Protein AF-V4JPU2-F1 (afdb_monomer_lite)

Structure (mmCIF, N/CA/C/O backbone):
data_AF-V4JPU2-F1
#
_entry.id   AF-V4JPU2-F1
#
loop_
_atom_site.group_PDB
_atom_site.id
_atom_site.type_symbol
_atom_site.label_atom_id
_atom_site.label_alt_id
_atom_site.label_comp_id
_atom_site.label_asym_id
_atom_site.label_entity_id
_atom_site.label_seq_id
_atom_site.pdbx_PDB_ins_code
_atom_site.Cartn_x
_atom_site.Cartn_y
_atom_site.Cartn_z
_atom_site.occupancy
_atom_site.B_iso_or_equiv
_atom_site.auth_seq_id
_atom_site.auth_comp_id
_atom_site.auth_asym_id
_atom_site.auth_atom_id
_atom_site.pdbx_PDB_model_num
ATOM 1 N N . MET A 1 1 ? -11.546 8.897 0.309 1.00 66.25 1 MET A N 1
ATOM 2 C CA . MET A 1 1 ? -10.456 8.509 1.228 1.00 66.25 1 MET A CA 1
ATOM 3 C C . MET A 1 1 ? -9.938 7.161 0.769 1.00 66.25 1 MET A C 1
ATOM 5 O O . MET A 1 1 ? -10.743 6.365 0.297 1.00 66.25 1 MET A O 1
ATOM 9 N N . THR A 1 2 ? -8.631 6.935 0.831 1.00 75.56 2 THR A N 1
ATOM 10 C CA . THR A 1 2 ? -8.004 5.659 0.467 1.00 75.56 2 THR A CA 1
ATOM 11 C C . THR A 1 2 ? -7.623 4.903 1.731 1.00 75.56 2 THR A C 1
ATOM 13 O O . THR A 1 2 ? -7.208 5.514 2.717 1.00 75.56 2 THR A O 1
ATOM 16 N N . LEU A 1 3 ? -7.810 3.587 1.692 1.00 84.00 3 LEU A N 1
ATOM 17 C CA . LEU A 1 3 ? -7.314 2.663 2.698 1.00 84.00 3 LEU A CA 1
ATOM 18 C C . LEU A 1 3 ? -6.247 1.795 2.039 1.00 84.00 3 LEU A C 1
ATOM 20 O O . LEU A 1 3 ? -6.533 1.088 1.075 1.00 84.00 3 LEU A O 1
ATOM 24 N N . GLU A 1 4 ? -5.034 1.860 2.561 1.00 85.81 4 GLU A N 1
ATOM 25 C CA . GLU A 1 4 ? -3.896 1.069 2.111 1.00 85.81 4 GLU A CA 1
ATOM 26 C C . GLU A 1 4 ? -3.628 -0.036 3.131 1.00 85.81 4 GLU A C 1
ATOM 28 O O . GLU A 1 4 ? -3.651 0.201 4.339 1.00 85.81 4 GLU A O 1
ATOM 33 N N . LEU A 1 5 ? -3.385 -1.250 2.644 1.00 84.19 5 LEU A N 1
ATOM 34 C CA . LEU A 1 5 ? -3.150 -2.435 3.463 1.00 84.19 5 LEU A CA 1
ATOM 35 C C . LEU A 1 5 ? -1.848 -3.091 3.008 1.00 84.19 5 LEU A C 1
ATOM 37 O O . LEU A 1 5 ? -1.639 -3.281 1.810 1.00 84.19 5 LEU A O 1
ATOM 41 N N . GLN A 1 6 ? -0.986 -3.425 3.960 1.00 82.62 6 GLN A N 1
ATOM 42 C CA . GLN A 1 6 ? 0.269 -4.152 3.750 1.00 82.62 6 GLN A CA 1
ATOM 43 C C . GLN A 1 6 ? 0.276 -5.386 4.661 1.00 82.62 6 GLN A C 1
ATOM 45 O O . GLN A 1 6 ? -0.776 -5.747 5.161 1.00 82.62 6 GLN A O 1
ATOM 50 N N . CYS A 1 7 ? 1.402 -6.078 4.857 1.00 77.50 7 CYS A N 1
ATOM 51 C CA . CYS A 1 7 ? 1.415 -7.311 5.659 1.00 77.50 7 CYS A CA 1
ATOM 52 C C . CYS A 1 7 ? 1.417 -7.100 7.175 1.00 77.50 7 CYS A C 1
ATOM 54 O O . CYS A 1 7 ? 1.018 -8.001 7.902 1.00 77.50 7 CYS A O 1
ATOM 56 N N . ASP A 1 8 ? 1.850 -5.935 7.648 1.00 77.31 8 ASP A N 1
ATOM 57 C CA . ASP A 1 8 ? 2.006 -5.616 9.072 1.00 77.31 8 ASP A CA 1
ATOM 58 C C . ASP A 1 8 ? 1.295 -4.314 9.477 1.00 77.31 8 ASP A C 1
ATOM 60 O O . ASP A 1 8 ? 1.305 -3.918 10.645 1.00 77.31 8 ASP A O 1
ATOM 64 N N . ARG A 1 9 ? 0.700 -3.610 8.508 1.00 82.94 9 ARG A N 1
ATOM 65 C CA . ARG A 1 9 ? 0.203 -2.253 8.713 1.00 82.94 9 ARG A CA 1
ATOM 66 C C . ARG A 1 9 ? -0.917 -1.869 7.773 1.00 82.94 9 ARG A C 1
ATOM 68 O O . ARG A 1 9 ? -1.032 -2.359 6.650 1.00 82.94 9 ARG A O 1
ATOM 75 N N . MET A 1 10 ? -1.694 -0.895 8.215 1.00 90.69 10 MET A N 1
ATOM 76 C CA . MET A 1 10 ? -2.666 -0.198 7.385 1.00 90.69 10 MET A CA 1
ATOM 77 C C . MET A 1 10 ? -2.422 1.3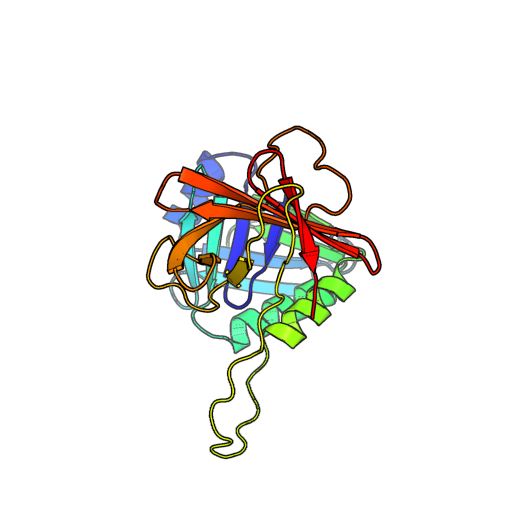06 7.434 1.00 90.69 10 MET A C 1
ATOM 79 O O . MET A 1 10 ? -1.976 1.835 8.453 1.00 90.69 10 MET A O 1
ATOM 83 N N . ARG A 1 11 ? -2.731 1.997 6.338 1.00 90.44 11 ARG A N 1
ATOM 84 C CA . ARG A 1 11 ? -2.648 3.455 6.255 1.00 90.44 11 ARG A CA 1
ATOM 85 C C . ARG A 1 11 ? -3.936 4.038 5.717 1.00 90.44 11 ARG A C 1
ATOM 87 O O . ARG A 1 11 ? -4.579 3.461 4.843 1.00 90.44 11 ARG A O 1
ATOM 94 N N . PHE A 1 12 ? -4.294 5.209 6.216 1.00 89.62 12 PHE A N 1
ATOM 95 C CA . PHE A 1 12 ? -5.365 6.001 5.636 1.00 89.62 12 PHE A CA 1
ATOM 96 C C . PHE A 1 12 ? -5.102 7.486 5.840 1.00 89.62 12 PHE A C 1
ATOM 98 O O . PHE A 1 12 ? -4.409 7.890 6.770 1.00 89.62 12 PHE A O 1
ATOM 105 N N . ALA A 1 13 ? -5.679 8.305 4.969 1.00 86.31 13 ALA A N 1
ATOM 106 C CA . ALA A 1 13 ? -5.696 9.749 5.140 1.00 86.31 13 ALA A CA 1
ATOM 107 C C . ALA A 1 13 ? -7.051 10.174 5.737 1.00 86.31 13 ALA A C 1
ATOM 109 O O . ALA A 1 13 ? -8.069 10.028 5.045 1.00 86.31 13 ALA A O 1
ATOM 110 N N . PRO A 1 14 ? -7.086 10.683 6.985 1.00 84.06 14 PRO A N 1
ATOM 111 C CA . PRO A 1 14 ? -8.273 11.318 7.552 1.00 84.06 14 PRO A CA 1
ATOM 112 C C . PRO A 1 14 ? -8.710 12.551 6.747 1.00 84.06 14 PRO A C 1
ATOM 114 O O . PRO A 1 14 ? -7.973 13.054 5.894 1.00 84.06 14 PRO A O 1
ATOM 117 N N . ALA A 1 15 ? -9.911 13.064 7.028 1.00 81.69 15 ALA A N 1
ATOM 118 C CA . ALA A 1 15 ? -10.459 14.226 6.325 1.00 81.69 15 ALA A CA 1
ATOM 119 C C . ALA A 1 15 ? -9.623 15.505 6.528 1.00 81.69 15 ALA A C 1
ATOM 121 O O . ALA A 1 15 ? -9.556 16.339 5.620 1.00 81.69 15 ALA A O 1
ATOM 122 N N . GLY A 1 16 ? -8.965 15.647 7.682 1.00 79.75 16 GLY A N 1
ATOM 123 C CA . GLY A 1 16 ? -8.049 16.747 7.968 1.00 79.75 16 GLY A CA 1
ATOM 124 C C . GLY A 1 16 ? -6.818 16.331 8.773 1.00 79.75 16 GLY A C 1
ATOM 125 O O . GLY A 1 16 ? -6.790 15.295 9.434 1.00 79.75 16 GLY A O 1
ATOM 126 N N . TYR A 1 17 ? -5.792 17.185 8.753 1.00 80.44 17 TYR A N 1
ATOM 127 C CA . TYR A 1 17 ? -4.588 16.994 9.569 1.00 80.44 17 TYR A CA 1
ATOM 128 C C . TYR A 1 17 ? -4.894 17.033 11.076 1.00 80.44 17 TYR A C 1
ATOM 130 O O . TYR A 1 17 ? -4.265 16.314 11.844 1.00 80.44 17 TYR A O 1
ATOM 138 N N . GLU A 1 18 ? -5.895 17.810 11.498 1.00 84.94 18 GLU A N 1
ATOM 139 C CA . GLU A 1 18 ? -6.344 17.849 12.897 1.00 84.94 18 GLU A CA 1
ATOM 140 C C . GLU A 1 18 ? -6.852 16.481 13.378 1.00 84.94 18 GLU A C 1
ATOM 142 O O . GLU A 1 18 ? -6.552 16.084 14.504 1.00 84.94 18 GLU A O 1
ATOM 147 N N . ASP A 1 19 ? -7.540 15.728 12.513 1.00 87.25 19 ASP A N 1
ATOM 148 C CA . ASP A 1 19 ? -7.984 14.364 12.813 1.00 87.25 19 ASP A CA 1
ATOM 149 C C . ASP A 1 19 ? -6.784 13.417 12.939 1.00 87.25 19 ASP A C 1
ATOM 151 O O . ASP A 1 19 ? -6.723 12.619 13.870 1.00 87.25 19 ASP A O 1
ATOM 155 N N . ALA A 1 20 ? -5.788 13.541 12.051 1.00 84.50 20 ALA A N 1
ATOM 156 C CA . ALA A 1 20 ? -4.553 12.758 12.127 1.00 84.50 20 ALA A CA 1
ATOM 157 C C . ALA A 1 20 ? -3.791 13.017 13.439 1.00 84.50 20 ALA A C 1
ATOM 159 O O . ALA A 1 20 ? -3.364 12.074 14.105 1.00 84.50 20 ALA A O 1
ATOM 160 N N . GLN A 1 21 ? -3.680 14.286 13.850 1.00 85.56 21 GLN A N 1
ATOM 161 C CA . GLN A 1 21 ? -3.080 14.673 15.130 1.00 85.56 21 GLN A CA 1
ATOM 162 C C . GLN A 1 21 ? -3.892 14.190 16.332 1.00 85.56 21 GLN A C 1
ATOM 164 O O . GLN A 1 21 ? -3.316 13.861 17.367 1.00 85.56 21 GLN A O 1
ATOM 169 N N . ASP A 1 22 ? -5.221 14.161 16.232 1.00 89.00 22 ASP A N 1
ATOM 170 C CA . ASP A 1 22 ? -6.069 13.628 17.294 1.00 89.00 22 ASP A CA 1
ATOM 171 C C . ASP A 1 22 ? -5.877 12.116 17.465 1.00 89.00 22 ASP A C 1
ATOM 173 O O . ASP A 1 22 ? -5.707 11.658 18.596 1.00 89.00 22 ASP A O 1
ATOM 177 N N . ILE A 1 23 ? -5.831 11.370 16.358 1.00 88.50 23 ILE A N 1
ATOM 178 C CA . ILE A 1 23 ? -5.584 9.923 16.341 1.00 88.50 23 ILE A CA 1
ATOM 179 C C . ILE A 1 23 ? -4.197 9.595 16.911 1.00 88.50 23 ILE A C 1
ATOM 181 O O . ILE A 1 23 ? -4.083 8.764 17.815 1.00 88.50 23 ILE A O 1
ATOM 185 N N . GLU A 1 24 ? -3.147 10.273 16.435 1.00 87.00 24 GLU A N 1
ATOM 186 C CA . GLU A 1 24 ? -1.776 10.058 16.911 1.00 87.00 24 GLU A CA 1
ATOM 187 C C . GLU A 1 24 ? -1.635 10.418 18.394 1.00 87.00 24 GLU A C 1
ATOM 189 O O . GLU A 1 24 ? -1.132 9.618 19.178 1.00 87.00 24 GLU A O 1
ATOM 194 N N . ARG A 1 25 ? -2.136 11.578 18.833 1.00 87.31 25 ARG A N 1
ATOM 195 C CA . ARG A 1 25 ? -2.045 11.987 20.243 1.00 87.31 25 ARG A CA 1
ATOM 196 C C . ARG A 1 25 ? -2.747 11.004 21.179 1.00 87.31 25 ARG A C 1
ATOM 198 O O . ARG A 1 25 ? -2.302 10.819 22.310 1.00 87.31 25 ARG A O 1
ATOM 205 N N . LYS A 1 26 ? -3.871 10.432 20.745 1.00 88.38 26 LYS A N 1
ATOM 206 C CA . LYS A 1 26 ? -4.659 9.502 21.561 1.00 88.38 26 LYS A CA 1
ATOM 207 C C . LYS A 1 26 ? -4.086 8.093 21.579 1.00 88.38 26 LYS A C 1
ATOM 209 O O . LYS A 1 26 ? -4.417 7.361 22.506 1.00 88.38 26 LYS A O 1
ATOM 214 N N . GLN A 1 27 ? -3.258 7.725 20.595 1.00 86.69 27 GLN A N 1
ATOM 215 C CA . GLN A 1 27 ? -2.733 6.363 20.437 1.00 86.69 27 GLN A CA 1
ATOM 216 C C . GLN A 1 27 ? -3.845 5.309 20.573 1.00 86.69 27 GLN A C 1
ATOM 218 O O . GLN A 1 27 ? -3.676 4.289 21.237 1.00 86.69 27 GLN A O 1
ATOM 223 N N . GLY A 1 28 ? -5.011 5.596 19.984 1.00 87.44 28 GLY A N 1
ATOM 224 C CA . GLY A 1 28 ? -6.211 4.787 20.140 1.00 87.44 28 GLY A CA 1
ATOM 225 C C . GLY A 1 28 ? -7.168 4.956 18.967 1.00 87.44 28 GLY A C 1
ATOM 226 O O . GLY A 1 28 ? -7.684 6.049 18.731 1.00 87.44 28 GLY A O 1
ATOM 227 N N . LEU A 1 29 ? -7.430 3.860 18.258 1.00 92.69 29 LEU A N 1
ATOM 228 C CA . LEU A 1 29 ? -8.322 3.789 17.110 1.00 92.69 29 LEU A CA 1
ATOM 229 C C . LEU A 1 29 ? -9.225 2.554 17.204 1.00 92.69 29 LEU A C 1
ATOM 231 O O . LEU A 1 29 ? -8.764 1.431 17.389 1.00 92.69 29 LEU A O 1
ATOM 235 N N . SER A 1 30 ? -10.521 2.764 17.014 1.00 93.19 30 SER A N 1
ATOM 236 C CA . SER A 1 30 ? -11.519 1.711 16.887 1.00 93.19 30 SER A CA 1
ATOM 237 C C . SER A 1 30 ? -11.733 1.366 15.416 1.00 93.19 30 SER A C 1
ATOM 239 O O . SER A 1 30 ? -12.203 2.188 14.631 1.00 93.19 30 SER A O 1
ATOM 241 N N . ILE A 1 31 ? -11.397 0.138 15.041 1.00 93.69 31 ILE A N 1
ATOM 242 C CA . ILE A 1 31 ? -11.586 -0.418 13.703 1.00 93.69 31 ILE A CA 1
ATOM 243 C C . ILE A 1 31 ? -12.900 -1.200 13.712 1.00 93.69 31 ILE A C 1
ATOM 245 O O . ILE A 1 31 ? -12.939 -2.350 14.147 1.00 93.69 31 ILE A O 1
ATOM 249 N N . ARG A 1 32 ? -13.992 -0.571 13.277 1.00 92.25 32 ARG A N 1
ATOM 250 C CA . ARG A 1 32 ? -15.347 -1.141 13.320 1.00 92.25 32 ARG A CA 1
ATOM 251 C C . ARG A 1 32 ? -15.705 -1.779 11.984 1.00 92.25 32 ARG A C 1
ATOM 253 O O . ARG A 1 32 ? -15.575 -1.157 10.927 1.00 92.25 32 ARG A O 1
ATO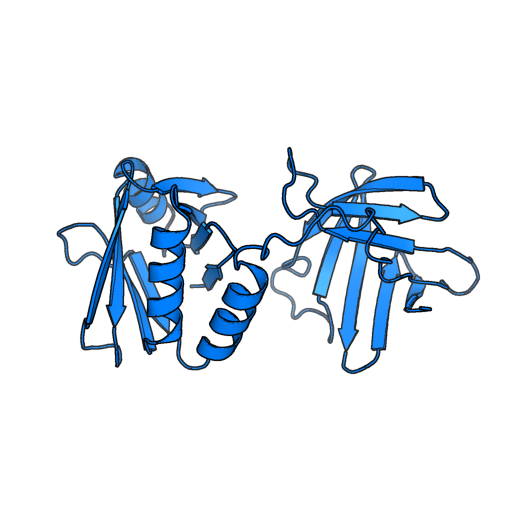M 260 N N . PHE A 1 33 ? -16.179 -3.018 12.031 1.00 90.56 33 PHE A N 1
ATOM 261 C CA . PHE A 1 33 ? -16.529 -3.806 10.857 1.00 90.56 33 PHE A CA 1
ATOM 262 C C . PHE A 1 33 ? -18.040 -3.828 10.667 1.00 90.56 33 PHE A C 1
ATOM 264 O O . PHE A 1 33 ? -18.791 -4.257 11.547 1.00 90.56 33 PHE A O 1
ATOM 271 N N . MET A 1 34 ? -18.486 -3.387 9.495 1.00 87.38 34 MET A N 1
ATOM 272 C CA . MET A 1 34 ? -19.897 -3.202 9.187 1.00 87.38 34 MET A CA 1
ATOM 273 C C . MET A 1 34 ? -20.303 -4.149 8.055 1.00 87.38 34 MET A C 1
ATOM 275 O O . MET A 1 34 ? -19.765 -4.077 6.948 1.00 87.38 34 MET A O 1
ATOM 279 N N . LYS A 1 35 ? -21.282 -5.021 8.306 1.00 80.56 35 LYS A N 1
ATOM 280 C CA . LYS A 1 35 ? -21.693 -6.050 7.339 1.00 80.56 35 LYS A CA 1
ATOM 281 C C . LYS A 1 35 ? -22.314 -5.461 6.073 1.00 80.56 35 LYS A C 1
ATOM 283 O O . LYS A 1 35 ? -21.912 -5.836 4.983 1.00 80.56 35 LYS A O 1
ATOM 288 N N . ASP A 1 36 ? -23.248 -4.526 6.247 1.00 77.44 36 ASP A N 1
ATOM 289 C CA . ASP A 1 36 ? -24.062 -3.925 5.177 1.00 77.44 36 ASP A CA 1
ATOM 290 C C . ASP A 1 36 ? -24.016 -2.381 5.247 1.00 77.44 36 ASP A C 1
ATOM 292 O O . ASP A 1 36 ? -24.999 -1.695 4.977 1.00 77.44 36 ASP A O 1
ATOM 296 N N . GLY A 1 37 ? -22.911 -1.816 5.750 1.00 72.75 37 GLY A N 1
ATOM 297 C CA . GLY A 1 37 ? -22.747 -0.370 5.978 1.00 72.75 37 GLY A CA 1
ATOM 298 C C . GLY A 1 37 ? -23.521 0.210 7.170 1.00 72.75 37 GLY A C 1
ATOM 299 O O . GLY A 1 37 ? -23.158 1.273 7.660 1.00 72.75 37 GLY A O 1
ATOM 300 N N . ALA A 1 38 ? -24.539 -0.492 7.675 1.00 76.12 38 ALA A N 1
ATOM 301 C CA . ALA A 1 38 ? -25.366 -0.044 8.802 1.00 76.12 38 ALA A CA 1
ATOM 302 C C . ALA A 1 38 ? -25.230 -0.906 10.070 1.00 76.12 38 ALA A C 1
ATOM 304 O O . ALA A 1 38 ? -25.420 -0.408 11.176 1.00 76.12 38 ALA A O 1
ATOM 305 N N . THR A 1 39 ? -24.911 -2.195 9.933 1.00 84.12 39 THR A N 1
ATOM 306 C CA . THR A 1 39 ? -24.845 -3.133 11.066 1.00 84.12 39 THR A CA 1
ATOM 307 C C . THR A 1 39 ? -23.403 -3.434 11.438 1.00 84.12 39 THR A C 1
ATOM 309 O O . THR A 1 39 ? -22.708 -4.111 10.678 1.00 84.12 39 THR A O 1
ATOM 312 N N . GLU A 1 40 ? -22.977 -2.963 12.610 1.00 87.94 40 GLU A N 1
ATOM 313 C CA . GLU A 1 40 ? -21.702 -3.355 13.210 1.00 87.94 40 GLU A CA 1
ATOM 314 C C . GLU A 1 40 ? -21.762 -4.829 13.621 1.00 87.94 40 GLU A C 1
ATOM 316 O O . GLU A 1 40 ? -22.688 -5.259 14.312 1.00 87.94 40 GLU A O 1
ATOM 321 N N . VAL A 1 41 ? -20.787 -5.613 13.168 1.00 85.88 41 VAL A N 1
ATOM 322 C CA . VAL A 1 41 ? -20.653 -7.036 13.524 1.00 85.88 41 VAL A CA 1
ATOM 323 C C . VAL A 1 41 ? -19.453 -7.312 14.423 1.00 85.88 41 VAL A C 1
ATOM 325 O O . VAL A 1 41 ? -19.289 -8.432 14.906 1.00 85.88 41 VAL A O 1
ATOM 328 N N . GLY A 1 42 ? -18.630 -6.296 14.666 1.00 84.81 42 GLY A N 1
ATOM 329 C CA . GLY A 1 42 ? -17.523 -6.334 15.606 1.00 84.81 42 GLY A CA 1
ATOM 330 C C . GLY A 1 42 ? -16.610 -5.126 15.443 1.00 84.81 42 GLY A C 1
ATOM 331 O O . GLY A 1 42 ? -16.691 -4.397 14.454 1.00 84.81 42 GLY A O 1
ATOM 332 N N . ALA A 1 43 ? -15.702 -4.961 16.397 1.00 88.81 43 ALA A N 1
ATOM 333 C CA . ALA A 1 43 ? -14.670 -3.942 16.354 1.00 88.81 43 ALA A CA 1
ATOM 334 C C . ALA A 1 43 ? -13.349 -4.493 16.897 1.00 88.81 43 ALA A C 1
ATOM 336 O O . ALA A 1 43 ? -13.342 -5.360 17.773 1.00 88.81 43 ALA A O 1
ATOM 337 N N . PHE A 1 44 ? -12.241 -3.970 16.386 1.00 89.62 44 PHE A N 1
ATOM 338 C CA . PHE A 1 44 ? -10.901 -4.179 16.922 1.00 89.62 44 PHE A CA 1
ATOM 339 C C . PHE A 1 44 ? -10.377 -2.850 17.467 1.00 89.62 44 PHE A C 1
ATOM 341 O O . PHE A 1 44 ? -10.478 -1.828 16.792 1.00 89.62 44 PHE A O 1
ATOM 348 N N . GLN A 1 45 ? -9.838 -2.849 18.684 1.00 90.44 45 GLN A N 1
ATOM 349 C CA . GLN A 1 45 ? -9.248 -1.648 19.276 1.00 90.44 45 GLN A CA 1
ATOM 350 C C . GLN A 1 45 ? -7.737 -1.704 19.067 1.00 90.44 45 GLN A C 1
ATOM 352 O O . GLN A 1 45 ? -7.084 -2.616 19.569 1.00 90.44 45 GLN A O 1
ATOM 357 N N . ALA A 1 46 ? -7.203 -0.758 18.300 1.00 88.44 46 ALA A N 1
ATOM 358 C CA . ALA A 1 46 ? -5.775 -0.593 18.076 1.00 88.44 46 ALA A CA 1
ATOM 359 C C . ALA A 1 46 ? -5.263 0.569 18.932 1.00 88.44 46 ALA A C 1
ATOM 361 O O . ALA A 1 46 ? -5.849 1.652 18.926 1.00 88.44 46 ALA A O 1
ATOM 362 N N . GLY A 1 47 ? -4.173 0.362 19.654 1.00 87.19 47 GLY A N 1
ATOM 363 C CA . GLY A 1 47 ? -3.537 1.396 20.462 1.00 87.19 47 GLY A CA 1
ATOM 364 C C . GLY A 1 47 ? -2.233 0.905 21.068 1.00 87.19 47 GLY A C 1
ATOM 365 O O . GLY A 1 47 ? -1.814 -0.207 20.773 1.00 87.19 47 GLY A O 1
ATOM 366 N N . GLY A 1 48 ? -1.610 1.703 21.936 1.00 80.56 48 GLY A N 1
ATOM 367 C CA . GLY A 1 48 ? -0.234 1.464 22.406 1.00 80.56 48 GLY A CA 1
ATOM 368 C C . GLY A 1 48 ? 0.070 0.079 23.008 1.00 80.56 48 GLY A C 1
ATOM 369 O O . GLY A 1 48 ? 1.237 -0.291 23.098 1.00 80.56 48 GLY A O 1
ATOM 370 N N . ASP A 1 49 ? -0.949 -0.697 23.385 1.00 82.81 49 ASP A N 1
ATOM 371 C CA . ASP A 1 49 ? -0.798 -2.073 23.868 1.00 82.81 49 ASP A CA 1
ATOM 372 C C . ASP A 1 49 ? -0.568 -3.102 22.742 1.00 82.81 49 ASP A C 1
ATOM 374 O O . ASP A 1 49 ? 0.113 -4.104 22.957 1.00 82.81 49 ASP A O 1
ATOM 378 N N . ASN A 1 50 ? -1.130 -2.884 21.549 1.00 76.81 50 ASN A N 1
ATOM 379 C CA . ASN A 1 50 ? -1.142 -3.856 20.445 1.00 76.81 50 ASN A CA 1
ATOM 380 C C . ASN A 1 50 ? -0.817 -3.266 19.062 1.00 76.81 50 ASN A C 1
ATOM 382 O O . ASN A 1 50 ? -0.713 -4.012 18.087 1.00 76.81 50 ASN A O 1
ATOM 386 N N . ALA A 1 51 ? -0.645 -1.951 18.960 1.00 88.50 51 ALA A N 1
ATOM 387 C CA . ALA A 1 51 ? -0.291 -1.265 17.731 1.00 88.50 51 ALA A CA 1
ATOM 388 C C . ALA A 1 51 ? 0.445 0.059 17.996 1.00 88.50 51 ALA A C 1
ATOM 390 O O . ALA A 1 51 ? 0.183 0.772 18.962 1.00 88.50 51 ALA A O 1
ATOM 391 N N . GLU A 1 52 ? 1.332 0.425 17.078 1.00 87.06 52 GLU A N 1
ATOM 392 C CA . GLU A 1 52 ? 1.931 1.752 16.992 1.00 87.06 52 GLU A CA 1
ATOM 393 C C . GLU A 1 52 ? 1.146 2.594 15.980 1.00 87.06 52 GLU A C 1
ATOM 395 O O . GLU A 1 52 ? 0.961 2.185 14.831 1.00 87.06 52 GLU A O 1
ATOM 400 N N . ILE A 1 53 ? 0.698 3.779 16.397 1.00 89.12 53 ILE A N 1
ATOM 401 C CA . ILE A 1 53 ? -0.032 4.714 15.538 1.00 89.12 53 ILE A CA 1
ATOM 402 C C . ILE A 1 53 ? 0.842 5.944 15.307 1.00 89.12 53 ILE A C 1
ATOM 404 O O . ILE A 1 53 ? 1.241 6.612 16.259 1.00 89.12 53 ILE A O 1
ATOM 408 N N . ARG A 1 54 ? 1.126 6.280 14.050 1.00 85.69 54 ARG A N 1
ATOM 409 C CA . ARG A 1 54 ? 1.960 7.442 13.703 1.00 85.69 54 ARG A CA 1
ATOM 410 C C . ARG A 1 54 ? 1.434 8.180 12.489 1.00 85.69 54 ARG A C 1
ATOM 412 O O . ARG A 1 54 ? 0.855 7.580 11.587 1.00 85.69 54 ARG A O 1
ATOM 419 N N . ILE A 1 55 ? 1.687 9.483 12.451 1.00 77.62 55 ILE A N 1
ATOM 420 C CA . ILE A 1 55 ? 1.531 10.257 11.224 1.00 77.62 55 ILE A CA 1
ATOM 421 C C . ILE A 1 55 ? 2.775 10.014 10.373 1.00 77.62 55 ILE A C 1
ATOM 423 O O . ILE A 1 55 ? 3.899 10.251 10.817 1.00 77.62 55 ILE A O 1
ATOM 427 N N . VAL A 1 56 ? 2.577 9.519 9.160 1.00 68.56 56 VAL A N 1
ATOM 428 C CA . VAL A 1 56 ? 3.643 9.286 8.184 1.00 68.56 56 VAL A CA 1
ATOM 429 C C . VAL A 1 56 ? 3.431 10.183 6.983 1.00 68.56 56 VAL A C 1
ATOM 431 O O . VAL A 1 56 ? 2.317 10.630 6.717 1.00 68.56 56 VAL A O 1
ATOM 434 N N . ASP A 1 57 ? 4.512 10.438 6.251 1.00 68.00 57 ASP A N 1
ATOM 435 C CA . ASP A 1 57 ? 4.493 11.280 5.061 1.00 68.00 57 ASP A CA 1
ATOM 436 C C . ASP A 1 57 ? 3.852 12.658 5.333 1.00 68.00 57 ASP A C 1
ATOM 438 O O . ASP A 1 57 ? 3.841 13.186 6.448 1.00 68.00 57 ASP A O 1
ATOM 442 N N . ASN A 1 58 ? 3.333 13.290 4.287 1.00 67.06 58 ASN A N 1
ATOM 443 C CA . ASN A 1 58 ? 2.527 14.491 4.409 1.00 67.06 58 ASN A CA 1
ATOM 444 C C . ASN A 1 58 ? 1.096 14.081 4.807 1.00 67.06 58 ASN A C 1
ATOM 446 O O . ASN A 1 58 ? 0.275 13.997 3.906 1.00 67.06 58 ASN A O 1
ATOM 450 N N . TYR A 1 59 ? 0.844 13.815 6.104 1.00 72.62 59 TYR A N 1
ATOM 451 C CA . TYR A 1 59 ? -0.444 13.646 6.836 1.00 72.62 59 TYR A CA 1
ATOM 452 C C . TYR A 1 59 ? -1.231 12.299 6.904 1.00 72.62 59 TYR A C 1
ATOM 454 O O . TYR A 1 59 ? -2.202 12.271 7.669 1.00 72.62 59 TYR A O 1
ATOM 462 N N . PRO A 1 60 ? -0.909 11.185 6.215 1.00 83.00 60 PRO A N 1
ATOM 463 C CA . PRO A 1 60 ? -1.524 9.884 6.502 1.00 83.00 60 PRO A CA 1
ATOM 464 C C . PRO A 1 60 ? -1.276 9.365 7.920 1.00 83.00 60 PRO A C 1
ATOM 466 O O . PRO A 1 60 ? -0.209 9.563 8.494 1.00 83.00 60 PRO A O 1
ATOM 469 N N . VAL A 1 61 ? -2.241 8.619 8.450 1.00 88.44 61 VAL A N 1
ATOM 470 C CA . VAL A 1 61 ? -2.080 7.833 9.674 1.00 88.44 61 VAL A CA 1
ATOM 471 C C . VAL A 1 61 ? -1.714 6.405 9.290 1.00 88.44 61 VAL A C 1
ATOM 473 O O . VAL A 1 61 ? -2.446 5.753 8.546 1.00 88.44 61 VAL A O 1
ATOM 476 N N . GLU A 1 62 ? -0.593 5.922 9.814 1.00 89.62 62 GLU A N 1
ATOM 477 C CA . GLU A 1 62 ? -0.165 4.528 9.757 1.00 89.62 62 GLU A CA 1
ATOM 478 C C . GLU A 1 62 ? -0.438 3.848 11.099 1.00 89.62 62 GLU A C 1
ATOM 480 O O . GLU A 1 62 ? -0.068 4.370 12.151 1.00 89.62 62 GLU A O 1
ATOM 485 N N . ILE A 1 63 ? -1.062 2.671 11.045 1.00 92.12 63 ILE A N 1
ATOM 486 C CA . ILE A 1 63 ? -1.221 1.764 12.182 1.00 92.12 63 ILE A CA 1
ATOM 487 C C . ILE A 1 63 ? -0.391 0.519 11.892 1.00 92.12 63 ILE A C 1
ATOM 489 O O . ILE A 1 63 ? -0.699 -0.212 10.947 1.00 92.12 63 ILE A O 1
ATOM 493 N N . VAL A 1 64 ? 0.647 0.289 12.692 1.00 86.62 64 VAL A N 1
ATOM 494 C CA . VAL A 1 64 ? 1.494 -0.909 12.634 1.00 86.62 64 VAL A CA 1
ATOM 495 C C . VAL A 1 64 ? 1.131 -1.813 13.799 1.00 86.62 64 VAL A C 1
ATOM 497 O O . VAL A 1 64 ? 1.189 -1.384 14.947 1.00 86.62 64 VAL A O 1
ATOM 500 N N . PHE A 1 65 ? 0.743 -3.050 13.516 1.00 83.06 65 PHE A N 1
ATOM 501 C CA . PHE A 1 65 ? 0.293 -3.987 14.542 1.00 83.06 65 PHE A CA 1
ATOM 502 C C . PHE A 1 65 ? 1.488 -4.723 15.142 1.00 83.06 65 PHE A C 1
ATOM 504 O O . PHE A 1 65 ? 2.394 -5.151 14.428 1.00 83.06 65 PHE A O 1
ATOM 511 N N . SER A 1 66 ? 1.481 -4.882 16.461 1.00 80.00 66 SER A N 1
ATOM 512 C CA . SER A 1 66 ? 2.555 -5.555 17.193 1.00 80.00 66 SER A CA 1
ATOM 513 C C . SER A 1 66 ? 2.521 -7.078 17.027 1.00 80.00 66 SER A C 1
ATOM 515 O O . SER A 1 66 ? 3.549 -7.729 17.209 1.00 80.00 66 SER A O 1
ATOM 517 N N . ASP A 1 67 ? 1.355 -7.643 16.700 1.00 77.75 67 ASP A N 1
ATOM 518 C CA . ASP A 1 67 ? 1.128 -9.082 16.561 1.00 77.75 67 ASP A CA 1
ATOM 519 C C . ASP A 1 67 ? 0.484 -9.432 15.205 1.00 77.75 67 ASP A C 1
ATOM 521 O O . ASP A 1 67 ? -0.460 -8.785 14.740 1.00 77.75 67 ASP A O 1
ATOM 525 N N . GLU A 1 68 ? 1.007 -10.477 14.558 1.00 73.88 68 GLU A N 1
ATOM 526 C CA . GLU A 1 68 ? 0.544 -10.936 13.242 1.00 73.88 68 GLU A CA 1
ATOM 527 C C . GLU A 1 68 ? -0.881 -11.508 13.298 1.00 73.88 68 GLU A C 1
ATOM 529 O O . GLU A 1 68 ? -1.654 -11.336 12.355 1.00 73.88 68 GLU A O 1
ATOM 534 N N . ALA A 1 69 ? -1.264 -12.174 14.392 1.00 75.94 69 ALA A N 1
ATOM 535 C CA . ALA A 1 69 ? -2.602 -12.732 14.543 1.00 75.94 69 ALA A CA 1
ATOM 536 C C . ALA A 1 69 ? -3.650 -11.628 14.737 1.00 75.94 69 ALA A C 1
ATOM 538 O O . ALA A 1 69 ? -4.746 -11.734 14.177 1.00 75.94 69 ALA A O 1
ATOM 539 N N . ASP A 1 70 ? -3.302 -10.557 15.453 1.00 78.88 70 ASP A N 1
ATOM 540 C CA . ASP A 1 70 ? -4.147 -9.368 15.597 1.00 78.88 70 ASP A CA 1
ATOM 541 C C . ASP A 1 70 ? -4.430 -8.727 14.236 1.00 78.88 70 ASP A C 1
ATOM 543 O O . ASP A 1 70 ? -5.587 -8.499 13.863 1.00 78.88 70 ASP A O 1
ATOM 547 N N . TYR A 1 71 ? -3.388 -8.510 13.434 1.00 87.81 71 TYR A N 1
ATOM 548 C CA . TYR A 1 71 ? -3.573 -7.940 12.106 1.00 87.81 71 TYR A CA 1
ATOM 549 C C . TYR A 1 71 ? -4.253 -8.906 11.129 1.00 87.81 71 TYR A C 1
ATOM 551 O O . TYR A 1 71 ? -5.128 -8.509 10.355 1.00 87.81 71 TYR A O 1
ATOM 559 N N . GLY A 1 72 ? -3.933 -10.197 11.208 1.00 80.81 72 GLY A N 1
ATOM 560 C CA . GLY A 1 72 ? -4.600 -11.246 10.444 1.00 80.81 72 GLY A CA 1
ATOM 561 C C . GLY A 1 72 ? -6.102 -11.308 10.728 1.00 80.81 72 GLY A C 1
ATOM 562 O O . GLY A 1 72 ? -6.898 -11.492 9.802 1.00 80.81 72 GLY A O 1
ATOM 563 N N . PHE A 1 73 ? -6.516 -11.089 11.980 1.00 84.12 73 PHE A N 1
ATOM 564 C CA . PHE A 1 73 ? -7.923 -10.939 12.342 1.00 84.12 73 PHE A CA 1
ATOM 565 C C . PHE A 1 73 ? -8.549 -9.702 11.684 1.00 84.12 73 PHE A C 1
ATOM 567 O O . PHE A 1 73 ? -9.628 -9.813 11.097 1.00 84.12 73 PHE A O 1
ATOM 574 N N . VAL A 1 74 ? -7.878 -8.546 11.733 1.00 88.19 74 VAL A N 1
ATOM 575 C CA . VAL A 1 74 ? -8.354 -7.307 11.092 1.00 88.19 74 VAL A CA 1
ATOM 576 C C . VAL A 1 74 ? -8.534 -7.504 9.585 1.00 88.19 74 VAL A C 1
ATOM 578 O O . VAL A 1 74 ? -9.607 -7.206 9.056 1.00 88.19 74 VAL A O 1
ATOM 581 N N . LEU A 1 75 ? -7.543 -8.076 8.896 1.00 86.88 75 LEU A N 1
ATOM 582 C CA . LEU A 1 75 ? -7.631 -8.397 7.469 1.00 86.88 75 LEU A CA 1
ATOM 583 C C . LEU A 1 75 ? -8.787 -9.357 7.169 1.00 86.88 75 LEU A C 1
ATOM 585 O O . LEU A 1 75 ? -9.534 -9.146 6.212 1.00 86.88 75 LEU A O 1
ATOM 589 N N . ASP A 1 76 ? -8.991 -10.380 7.999 1.00 83.12 76 ASP A N 1
ATOM 590 C CA . ASP A 1 76 ? -10.099 -11.321 7.831 1.00 83.12 76 ASP A CA 1
ATOM 591 C C . ASP A 1 76 ? -11.464 -10.659 7.954 1.00 83.12 76 ASP A C 1
ATOM 593 O O . ASP A 1 76 ? -12.390 -11.027 7.228 1.00 83.12 76 ASP A O 1
ATOM 597 N N . GLN A 1 77 ? -11.603 -9.699 8.863 1.00 84.44 77 GLN A N 1
ATOM 598 C CA . GLN A 1 77 ? -12.836 -8.940 8.998 1.00 84.44 77 GLN A CA 1
ATOM 599 C C . GLN A 1 77 ? -13.023 -7.968 7.830 1.00 84.44 77 GLN A C 1
ATOM 601 O O . GLN A 1 77 ? -14.118 -7.918 7.273 1.00 84.44 77 GLN A O 1
ATOM 606 N N . ILE A 1 78 ? -11.977 -7.273 7.377 1.00 87.25 78 ILE A N 1
ATOM 607 C CA . ILE A 1 78 ? -12.035 -6.418 6.176 1.00 87.25 78 ILE A CA 1
ATOM 608 C C . ILE A 1 78 ? -12.451 -7.247 4.950 1.00 87.25 78 ILE A C 1
ATOM 610 O O . ILE A 1 78 ? -13.318 -6.842 4.184 1.00 87.25 78 ILE A O 1
ATOM 614 N N . GLY A 1 79 ? -11.909 -8.453 4.776 1.00 83.50 79 GLY A N 1
ATOM 615 C CA . GLY A 1 79 ? -12.245 -9.316 3.640 1.00 83.50 79 GLY A CA 1
ATOM 616 C C . GLY A 1 79 ? -13.673 -9.883 3.648 1.00 83.50 79 GLY A C 1
ATOM 617 O O . GLY A 1 79 ? -14.123 -10.385 2.614 1.00 83.50 79 GLY A O 1
ATOM 618 N N . LYS A 1 80 ? -14.373 -9.840 4.790 1.00 82.44 80 LYS A N 1
ATOM 619 C CA . LYS A 1 80 ? -15.726 -10.399 4.982 1.00 82.44 80 LYS A CA 1
ATOM 620 C C . LYS A 1 80 ? -16.833 -9.348 5.020 1.00 82.44 80 LYS A C 1
ATOM 622 O O . LYS A 1 80 ? -17.990 -9.705 4.809 1.00 82.44 80 LYS A O 1
ATOM 627 N N . ASN A 1 81 ? -16.498 -8.099 5.326 1.00 81.50 81 ASN A N 1
ATOM 628 C CA . ASN A 1 81 ? -17.464 -7.038 5.593 1.00 81.50 81 ASN A CA 1
ATOM 629 C C . ASN A 1 81 ? -17.512 -6.026 4.448 1.00 81.50 81 ASN A C 1
ATOM 631 O O . ASN A 1 81 ? -16.529 -5.837 3.738 1.00 81.50 81 ASN A O 1
ATOM 635 N N . ALA A 1 82 ? -18.666 -5.382 4.262 1.00 76.06 82 ALA A N 1
ATOM 636 C CA . ALA A 1 82 ? -18.849 -4.425 3.176 1.00 76.06 82 ALA A CA 1
ATOM 637 C C . ALA A 1 82 ? -18.286 -3.042 3.505 1.00 76.06 82 ALA A C 1
ATOM 639 O O . ALA A 1 82 ? -17.956 -2.302 2.589 1.00 76.06 82 ALA A O 1
ATOM 640 N N . VAL A 1 83 ? -18.184 -2.671 4.784 1.00 87.94 83 VAL A N 1
ATOM 641 C CA . VAL A 1 83 ? -17.710 -1.341 5.181 1.00 87.94 83 VAL A CA 1
ATOM 642 C C . VAL A 1 83 ? -16.774 -1.425 6.387 1.00 87.94 83 VAL A C 1
ATOM 644 O O . VAL A 1 83 ? -17.033 -2.153 7.348 1.00 87.94 83 VAL A O 1
ATOM 647 N N . LEU A 1 84 ? -15.696 -0.642 6.339 1.00 91.00 84 LEU A N 1
ATOM 648 C CA . LEU A 1 84 ? -14.814 -0.360 7.470 1.00 91.00 84 LEU A CA 1
ATOM 649 C C . LEU A 1 84 ? -15.091 1.048 7.982 1.00 91.00 84 LEU A C 1
ATOM 651 O O . LEU A 1 84 ? -15.078 1.996 7.199 1.00 91.00 84 LEU A O 1
ATOM 655 N N . ASN A 1 85 ? -15.289 1.198 9.285 1.00 92.06 85 ASN A N 1
ATOM 656 C CA . ASN A 1 85 ? -15.368 2.499 9.933 1.00 92.06 85 ASN A CA 1
ATOM 657 C C . ASN A 1 85 ? -14.212 2.635 10.928 1.00 92.06 85 ASN A C 1
ATOM 659 O O . ASN A 1 85 ? -14.128 1.884 11.898 1.00 92.06 85 ASN A O 1
ATOM 663 N N . LEU A 1 86 ? -13.316 3.581 10.666 1.00 92.56 86 LEU A N 1
ATOM 664 C CA . LEU A 1 86 ? -12.229 3.953 11.560 1.00 92.56 86 LEU A CA 1
ATOM 665 C C . LEU A 1 86 ? -12.717 5.091 12.439 1.00 92.56 86 LEU A C 1
ATOM 667 O O . LEU A 1 86 ? -12.962 6.198 11.961 1.00 92.56 86 LEU A O 1
ATOM 671 N N . ALA A 1 87 ? -12.871 4.805 13.721 1.00 91.31 87 ALA A N 1
ATOM 672 C CA . ALA A 1 87 ? -13.495 5.693 14.680 1.00 91.31 87 ALA A CA 1
ATOM 673 C C . ALA A 1 87 ? -12.629 5.859 15.924 1.00 91.31 87 ALA A C 1
ATOM 675 O O . ALA A 1 87 ? -11.700 5.097 16.179 1.00 91.31 87 ALA A O 1
ATOM 676 N N . MET A 1 88 ? -12.956 6.854 16.732 1.00 88.19 88 MET A N 1
ATOM 677 C CA . MET A 1 88 ? -12.366 7.003 18.053 1.00 88.19 88 MET A CA 1
ATOM 678 C C . MET A 1 88 ? -12.800 5.848 18.969 1.00 88.19 88 MET A C 1
ATOM 680 O O . MET A 1 88 ? -13.916 5.324 18.863 1.00 88.19 88 MET A O 1
ATOM 684 N N . ILE A 1 89 ? -11.911 5.450 19.880 1.00 85.00 89 ILE A N 1
ATOM 685 C CA . ILE A 1 89 ? -12.244 4.507 20.954 1.00 85.00 89 ILE A CA 1
ATOM 686 C C . ILE A 1 89 ? -13.325 5.136 21.848 1.00 85.00 89 ILE A C 1
ATOM 688 O O . ILE A 1 89 ? -13.253 6.321 22.178 1.00 85.00 89 ILE A O 1
ATOM 692 N N . ASP A 1 90 ? -14.341 4.346 22.199 1.00 75.94 90 ASP A N 1
ATOM 693 C CA . ASP A 1 90 ? -15.444 4.697 23.109 1.00 75.94 90 ASP A CA 1
ATOM 694 C C . ASP A 1 90 ? -16.301 5.924 22.722 1.00 75.94 90 ASP A C 1
ATOM 696 O O . ASP A 1 90 ? -17.086 6.415 23.535 1.00 75.94 90 ASP A O 1
ATOM 700 N N . GLN A 1 91 ? -16.195 6.431 21.485 1.00 75.88 91 GLN A N 1
ATOM 701 C CA . GLN A 1 91 ? -16.990 7.568 20.993 1.00 75.88 91 GLN A CA 1
ATOM 702 C C . GLN A 1 91 ? -17.466 7.355 19.556 1.00 75.88 91 GLN A C 1
ATOM 704 O O . GLN A 1 91 ? -16.776 6.741 18.753 1.00 75.88 91 GLN A O 1
ATOM 709 N N . ASP A 1 92 ? -18.602 7.938 19.175 1.00 76.81 92 ASP A N 1
ATOM 710 C CA . ASP A 1 92 ? -19.143 7.854 17.804 1.00 76.81 92 ASP A CA 1
ATOM 711 C C . ASP A 1 92 ? -18.525 8.862 16.821 1.00 76.81 92 ASP A C 1
ATOM 713 O O . ASP A 1 92 ? -19.164 9.329 15.878 1.00 76.81 92 ASP A O 1
ATOM 717 N N . VAL A 1 93 ? -17.253 9.203 17.022 1.00 86.31 93 VAL A N 1
ATOM 718 C CA . VAL A 1 93 ? -16.504 10.068 16.107 1.00 86.31 93 VAL A CA 1
ATOM 719 C C . VAL A 1 93 ? -15.832 9.198 15.052 1.00 86.31 93 VAL A C 1
ATOM 721 O O . VAL A 1 93 ? -14.922 8.434 15.365 1.00 86.31 93 VAL A O 1
ATOM 724 N N . SER A 1 94 ? -16.283 9.318 13.805 1.00 89.00 94 SER A N 1
ATOM 725 C CA . SER A 1 94 ? -15.699 8.638 12.646 1.00 89.00 94 SER A CA 1
ATOM 726 C C . SER A 1 94 ? -14.591 9.489 12.027 1.00 89.00 94 SER A C 1
ATOM 728 O O . SER A 1 94 ? -14.847 10.607 11.587 1.00 89.00 94 SER A O 1
ATOM 730 N N . TYR A 1 95 ? -13.400 8.916 11.895 1.00 89.19 95 TYR A N 1
ATOM 731 C CA . TYR A 1 95 ? -12.274 9.492 11.159 1.00 89.19 95 TYR A CA 1
ATOM 732 C C . TYR A 1 95 ? -12.234 9.061 9.690 1.00 89.19 95 TYR A C 1
ATOM 734 O O . TYR A 1 95 ? -11.595 9.719 8.869 1.00 89.19 95 TYR A O 1
ATOM 742 N N . GLY A 1 96 ? -12.916 7.969 9.339 1.00 88.06 96 GLY A N 1
ATOM 743 C CA . GLY A 1 96 ? -13.006 7.512 7.958 1.00 88.06 96 GLY A CA 1
ATOM 744 C C . GLY A 1 96 ? -13.931 6.315 7.789 1.00 88.06 96 GLY A C 1
ATOM 745 O O . GLY A 1 96 ? -13.879 5.366 8.564 1.00 88.06 96 GLY A O 1
ATOM 746 N N . ILE A 1 97 ? -14.746 6.347 6.735 1.00 89.12 97 ILE A N 1
ATOM 747 C CA . ILE A 1 97 ? -15.611 5.237 6.330 1.00 89.12 97 ILE A CA 1
ATOM 748 C C . ILE A 1 97 ? -15.166 4.780 4.944 1.00 89.12 97 ILE A C 1
ATOM 750 O O . ILE A 1 97 ? -15.034 5.598 4.029 1.00 89.12 97 ILE A O 1
ATOM 754 N N . PHE A 1 98 ? -14.940 3.479 4.796 1.00 88.12 98 PHE A N 1
ATOM 755 C CA . PHE A 1 98 ? -14.424 2.865 3.580 1.00 88.12 98 PHE A CA 1
ATOM 756 C C . PHE A 1 98 ? -15.384 1.788 3.100 1.00 88.12 98 PHE A C 1
ATOM 758 O O . PHE A 1 98 ? -15.690 0.855 3.840 1.00 88.12 98 PHE A O 1
ATOM 765 N N . ASP A 1 99 ? -15.834 1.917 1.856 1.00 87.25 99 ASP A N 1
ATOM 766 C CA . ASP A 1 99 ? -16.539 0.849 1.158 1.00 87.25 99 ASP A CA 1
ATOM 767 C C . ASP A 1 99 ? -15.525 -0.211 0.711 1.00 87.25 99 ASP A C 1
ATOM 769 O O . ASP A 1 99 ? -14.524 0.087 0.059 1.00 87.25 99 ASP A O 1
ATOM 773 N N . LEU A 1 100 ? -15.776 -1.448 1.118 1.00 83.31 100 LEU A N 1
ATOM 774 C CA . LEU A 1 100 ? -14.962 -2.627 0.848 1.00 83.31 100 LEU A CA 1
ATOM 775 C C . LEU A 1 100 ? -15.636 -3.565 -0.162 1.00 83.31 100 LEU A C 1
ATOM 777 O O . LEU A 1 100 ? -15.135 -4.664 -0.423 1.00 83.31 100 LEU A O 1
ATOM 781 N N . THR A 1 101 ? -16.775 -3.168 -0.731 1.00 78.50 101 THR A N 1
ATOM 782 C CA . THR A 1 101 ? -17.501 -3.963 -1.720 1.00 78.50 101 THR A CA 1
ATOM 783 C C . THR A 1 101 ? -16.591 -4.277 -2.909 1.00 78.50 101 THR A C 1
ATOM 785 O O . THR A 1 101 ? -16.116 -3.393 -3.613 1.00 78.50 101 THR A O 1
ATOM 788 N N . GLY A 1 102 ? -16.328 -5.567 -3.135 1.00 72.75 102 GLY A N 1
ATOM 789 C CA . GLY A 1 102 ? -15.424 -6.040 -4.193 1.00 72.75 102 GLY A CA 1
ATOM 790 C C . GLY A 1 102 ? -13.952 -6.180 -3.781 1.00 72.75 102 GLY A C 1
ATOM 791 O O . GLY A 1 102 ? -13.206 -6.888 -4.457 1.00 72.75 102 GLY A O 1
ATOM 792 N N . SER A 1 103 ? -13.539 -5.637 -2.632 1.00 73.94 103 SER A N 1
ATOM 793 C CA . SER A 1 103 ? -12.150 -5.700 -2.143 1.00 73.94 103 SER A CA 1
ATOM 794 C C . SER A 1 103 ? -11.740 -7.084 -1.635 1.00 73.94 103 SER A C 1
ATOM 796 O O . SER A 1 103 ? -10.553 -7.381 -1.522 1.00 73.94 103 SER A O 1
ATOM 798 N N . GLY A 1 104 ? -12.696 -7.984 -1.383 1.00 73.81 104 GLY A N 1
ATOM 799 C CA . GLY A 1 104 ? -12.423 -9.303 -0.804 1.00 73.81 104 GLY A CA 1
ATOM 800 C C . GLY A 1 104 ? -11.424 -10.162 -1.595 1.00 73.81 104 GLY A C 1
ATOM 801 O O . GLY A 1 104 ? -10.703 -10.955 -0.995 1.00 73.81 104 GLY A O 1
ATOM 802 N N . ALA A 1 105 ? -11.340 -10.015 -2.924 1.00 72.00 105 ALA A N 1
ATOM 803 C CA . ALA A 1 105 ? -10.320 -10.707 -3.721 1.00 72.00 105 ALA A CA 1
ATOM 804 C C . ALA A 1 105 ? -8.908 -10.169 -3.443 1.00 72.00 105 ALA A C 1
ATOM 806 O O . ALA A 1 105 ? -7.997 -10.962 -3.223 1.00 72.00 105 ALA A O 1
ATOM 807 N N . ALA A 1 106 ? -8.750 -8.844 -3.374 1.00 73.44 106 ALA A N 1
ATOM 808 C CA . ALA A 1 106 ? -7.480 -8.196 -3.057 1.00 73.44 106 ALA A CA 1
ATOM 809 C C . ALA A 1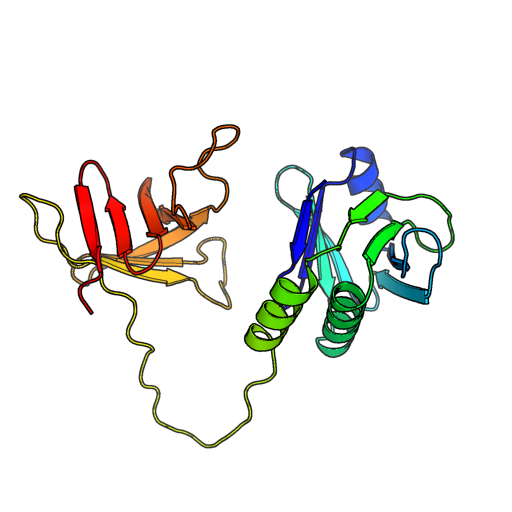 106 ? -7.002 -8.546 -1.638 1.00 73.44 106 ALA A C 1
ATOM 811 O O . ALA A 1 106 ? -5.834 -8.873 -1.456 1.00 73.44 106 ALA A O 1
ATOM 812 N N . ILE A 1 107 ? -7.912 -8.592 -0.657 1.00 77.00 107 ILE A N 1
ATOM 813 C CA . ILE A 1 107 ? -7.584 -8.994 0.722 1.00 77.00 107 ILE A CA 1
ATOM 814 C C . ILE A 1 107 ? -7.117 -10.450 0.798 1.00 77.00 107 ILE A C 1
ATOM 816 O O . ILE A 1 107 ? -6.159 -10.757 1.502 1.00 77.00 107 ILE A O 1
ATOM 820 N N . ARG A 1 108 ? -7.756 -11.366 0.057 1.00 72.38 108 ARG A N 1
ATOM 821 C CA . ARG A 1 108 ? -7.314 -12.770 0.001 1.00 72.38 108 ARG A CA 1
ATOM 822 C C . ARG A 1 108 ? -5.937 -12.913 -0.642 1.00 72.38 108 ARG A C 1
ATOM 824 O O . ARG A 1 108 ? -5.130 -13.705 -0.156 1.00 72.38 108 ARG A O 1
ATOM 831 N N . SER A 1 109 ? -5.669 -12.152 -1.702 1.00 74.25 109 SER A N 1
ATOM 832 C CA . SER A 1 109 ? -4.350 -12.118 -2.338 1.00 74.25 109 SER A CA 1
ATOM 833 C C . SER A 1 109 ? -3.290 -11.581 -1.379 1.00 74.25 109 SER A C 1
ATOM 835 O O . SER A 1 109 ? -2.260 -12.226 -1.209 1.00 74.25 109 SER A O 1
ATOM 837 N N . LEU A 1 110 ? -3.580 -10.475 -0.682 1.00 74.94 110 LEU A N 1
ATOM 838 C CA . LEU A 1 110 ? -2.707 -9.917 0.352 1.00 74.94 110 LEU A CA 1
ATOM 839 C C . LEU A 1 110 ? -2.433 -10.952 1.449 1.00 74.94 110 LEU A C 1
ATOM 841 O O . LEU A 1 110 ? -1.284 -11.247 1.736 1.00 74.94 110 LEU A O 1
ATOM 845 N N . ARG A 1 111 ? -3.467 -11.606 1.988 1.00 73.12 111 ARG A N 1
ATOM 846 C CA . ARG A 1 111 ? -3.306 -12.646 3.017 1.00 73.12 111 ARG A CA 1
ATOM 847 C C . ARG A 1 111 ? -2.439 -13.816 2.555 1.00 73.12 111 ARG A C 1
ATOM 849 O O . ARG A 1 111 ? -1.674 -14.360 3.340 1.00 73.12 111 ARG A O 1
ATOM 856 N N . THR A 1 112 ? -2.572 -14.212 1.292 1.00 73.25 112 THR A N 1
ATOM 857 C CA . THR A 1 112 ? -1.756 -15.290 0.717 1.00 73.25 112 THR A CA 1
ATOM 858 C C . THR A 1 112 ? -0.290 -14.874 0.627 1.00 73.25 112 THR A C 1
ATOM 860 O O . THR A 1 112 ? 0.584 -15.690 0.896 1.00 73.25 112 THR A O 1
ATOM 863 N N . ALA A 1 113 ? -0.027 -13.606 0.301 1.00 70.50 113 ALA A N 1
ATOM 864 C CA . ALA A 1 113 ? 1.320 -13.048 0.290 1.00 70.50 113 ALA A CA 1
ATOM 865 C C . ALA A 1 113 ? 1.906 -12.870 1.704 1.00 70.50 113 ALA A C 1
ATOM 867 O O . ALA A 1 113 ? 3.110 -12.999 1.876 1.00 70.50 113 ALA A O 1
ATOM 868 N N . CYS A 1 114 ? 1.063 -12.611 2.708 1.00 71.94 114 CYS A N 1
ATOM 869 C CA . CYS A 1 114 ? 1.489 -12.305 4.076 1.00 71.94 114 CYS A CA 1
ATOM 870 C C . CYS A 1 114 ? 1.487 -13.505 5.047 1.00 71.94 114 CYS A C 1
ATOM 872 O O . CYS A 1 114 ? 1.775 -13.314 6.221 1.00 71.94 114 CYS A O 1
ATOM 874 N N . GLY A 1 115 ? 1.119 -14.718 4.612 1.00 59.25 115 GLY A N 1
ATOM 875 C CA . GLY A 1 115 ? 1.003 -15.891 5.492 1.00 59.25 115 GLY A CA 1
ATOM 876 C C . GLY A 1 115 ? 2.349 -16.494 5.941 1.00 59.25 115 GLY A C 1
ATOM 877 O O . GLY A 1 115 ? 3.376 -16.269 5.299 1.00 59.25 115 GLY A O 1
ATOM 878 N N . PRO A 1 116 ? 2.364 -17.324 7.004 1.00 45.41 116 PRO A N 1
ATOM 879 C CA . PRO A 1 116 ? 3.593 -17.892 7.543 1.00 45.41 116 PRO A CA 1
ATOM 880 C C . PRO A 1 116 ? 4.193 -18.907 6.567 1.00 45.41 116 PRO A C 1
ATOM 882 O O . PRO A 1 116 ? 3.555 -19.900 6.206 1.00 45.41 116 PRO A O 1
ATOM 885 N N . SER A 1 117 ? 5.452 -18.693 6.182 1.00 38.66 117 SER A N 1
ATOM 886 C CA . SER A 1 117 ? 6.272 -19.695 5.502 1.00 38.66 117 SER A CA 1
ATOM 887 C C . SER A 1 117 ? 6.229 -21.011 6.279 1.00 38.66 117 SER A C 1
ATOM 889 O O . SER A 1 117 ? 6.763 -21.117 7.385 1.00 38.66 117 SER A O 1
ATOM 891 N N . ALA A 1 118 ? 5.599 -22.036 5.703 1.00 30.11 118 ALA A N 1
ATOM 892 C CA . ALA A 1 118 ? 5.691 -23.3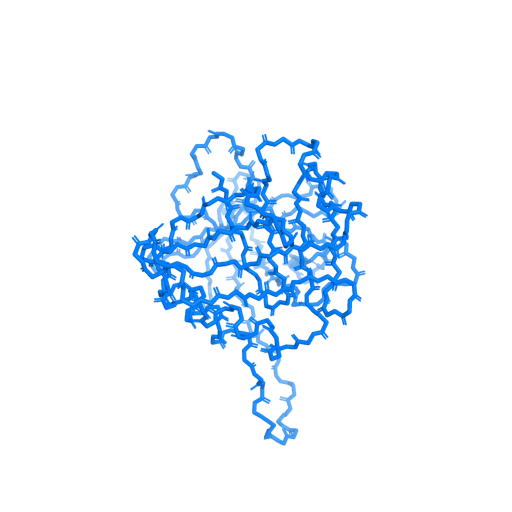94 6.210 1.00 30.11 118 ALA A CA 1
ATOM 893 C C . ALA A 1 118 ? 7.172 -23.801 6.243 1.00 30.11 118 ALA A C 1
ATOM 895 O O . ALA A 1 118 ? 7.833 -23.894 5.209 1.00 30.11 118 ALA A O 1
ATOM 896 N N . VAL A 1 119 ? 7.707 -24.028 7.442 1.00 34.12 119 VAL A N 1
ATOM 897 C CA . VAL A 1 119 ? 9.068 -24.531 7.629 1.00 34.12 119 VAL A CA 1
ATOM 898 C C . VAL A 1 119 ? 9.181 -25.894 6.943 1.00 34.12 119 VAL A C 1
ATOM 900 O O . VAL A 1 119 ? 8.507 -26.852 7.316 1.00 34.12 119 VAL A O 1
ATOM 903 N N . SER A 1 120 ? 10.058 -26.002 5.948 1.00 27.03 120 SER A N 1
ATOM 904 C CA . SER A 1 120 ? 10.519 -27.276 5.394 1.00 27.03 120 SER A CA 1
ATOM 905 C C . SER A 1 120 ? 11.978 -27.158 4.965 1.00 27.03 120 SER A C 1
ATOM 907 O O . SER A 1 120 ? 12.232 -26.824 3.820 1.00 27.03 120 SER A O 1
ATOM 909 N N . ALA A 1 121 ? 12.886 -27.486 5.903 1.00 26.86 121 ALA A N 1
ATOM 910 C CA . ALA A 1 121 ? 14.308 -27.848 5.734 1.00 26.86 121 ALA A CA 1
ATOM 911 C C . ALA A 1 121 ? 15.206 -26.853 4.949 1.00 26.86 121 ALA A C 1
ATOM 913 O O . ALA A 1 121 ? 14.711 -26.020 4.202 1.00 26.86 121 ALA A O 1
ATOM 914 N N . PRO A 1 122 ? 16.549 -26.881 5.094 1.00 31.95 122 PRO A N 1
ATOM 915 C CA . PRO A 1 122 ? 17.410 -26.000 4.318 1.00 31.95 122 PRO A CA 1
ATOM 916 C C . PRO A 1 122 ? 17.477 -26.540 2.886 1.00 31.95 122 PRO A C 1
ATOM 918 O O . PRO A 1 122 ? 18.411 -27.245 2.503 1.00 31.95 122 PRO A O 1
ATOM 921 N N . ALA A 1 123 ? 16.457 -26.232 2.091 1.00 30.95 123 ALA A N 1
ATOM 922 C CA . ALA A 1 123 ? 16.644 -26.121 0.663 1.00 30.95 123 ALA A CA 1
ATOM 923 C C . ALA A 1 123 ? 17.585 -24.935 0.460 1.00 30.95 123 ALA A C 1
ATOM 925 O O . ALA A 1 123 ? 17.413 -23.867 1.048 1.00 30.95 123 ALA A O 1
ATOM 926 N N . ARG A 1 124 ? 18.657 -25.189 -0.285 1.00 25.72 124 ARG A N 1
ATOM 927 C CA . ARG A 1 124 ? 19.658 -24.193 -0.650 1.00 25.72 124 ARG A CA 1
ATOM 928 C C . ARG A 1 124 ? 18.937 -22.933 -1.113 1.00 25.72 124 ARG A C 1
ATOM 930 O O . ARG A 1 124 ? 17.979 -23.030 -1.871 1.00 25.72 124 ARG A O 1
ATOM 937 N N . ILE A 1 125 ? 19.417 -21.787 -0.643 1.00 33.34 125 ILE A N 1
ATOM 938 C CA . ILE A 1 125 ? 19.094 -20.488 -1.222 1.00 33.34 125 ILE A CA 1
ATOM 939 C C . ILE A 1 125 ? 19.411 -20.595 -2.716 1.00 33.34 125 ILE A C 1
ATOM 941 O O . ILE A 1 125 ? 20.576 -20.568 -3.107 1.00 33.34 125 ILE A O 1
ATOM 945 N N . GLU A 1 126 ? 18.380 -20.771 -3.528 1.00 29.73 126 GLU A N 1
ATOM 946 C CA . GLU A 1 126 ? 18.374 -20.294 -4.898 1.00 29.73 126 GLU A CA 1
ATOM 947 C C . GLU A 1 126 ? 17.571 -18.999 -4.864 1.00 29.73 126 GLU A C 1
ATOM 949 O O . GLU A 1 126 ? 16.442 -18.951 -4.371 1.00 29.73 126 GLU A O 1
ATOM 954 N N . ALA A 1 127 ? 18.238 -17.919 -5.269 1.00 28.72 127 ALA A N 1
ATOM 955 C CA . ALA A 1 127 ? 17.640 -16.606 -5.414 1.00 28.72 127 ALA A CA 1
ATOM 956 C C . ALA A 1 127 ? 16.415 -16.706 -6.341 1.00 28.72 127 ALA A C 1
ATOM 958 O O . ALA A 1 127 ? 16.482 -17.446 -7.325 1.00 28.72 127 ALA A O 1
ATOM 959 N N . PRO A 1 128 ? 15.318 -15.971 -6.088 1.00 38.69 128 PRO A N 1
ATOM 960 C CA . PRO A 1 128 ? 14.298 -15.822 -7.109 1.00 38.69 128 PRO A CA 1
ATOM 961 C C . PRO A 1 128 ? 14.952 -15.110 -8.292 1.00 38.69 128 PRO A C 1
ATOM 963 O O . PRO A 1 128 ? 15.481 -14.008 -8.140 1.00 38.69 128 PRO A O 1
ATOM 966 N N . GLU A 1 129 ? 14.954 -15.758 -9.451 1.00 44.94 129 GLU A N 1
ATOM 967 C CA . GLU A 1 129 ? 15.332 -15.134 -10.712 1.00 44.94 129 GLU A CA 1
ATOM 968 C C . GLU A 1 129 ? 14.427 -13.914 -10.930 1.00 44.94 129 GLU A C 1
ATOM 970 O O . GLU A 1 129 ? 13.226 -14.041 -11.179 1.00 44.94 129 GLU A O 1
ATOM 975 N N . GLY A 1 130 ? 14.991 -12.718 -10.748 1.00 60.31 130 GLY A N 1
ATOM 976 C CA . GLY A 1 130 ? 14.288 -11.463 -10.973 1.00 60.31 130 GLY A CA 1
ATOM 977 C C . GLY A 1 130 ? 13.812 -11.362 -12.420 1.00 60.31 130 GLY A C 1
ATOM 978 O O . GLY A 1 130 ? 14.409 -11.932 -13.335 1.00 60.31 130 GLY A O 1
ATOM 979 N N . VAL A 1 131 ? 12.717 -10.635 -12.647 1.00 66.75 131 VAL A N 1
ATOM 980 C CA . VAL A 1 131 ? 12.292 -10.301 -14.011 1.00 66.75 131 VAL A CA 1
ATOM 981 C C . VAL A 1 131 ? 13.394 -9.460 -14.654 1.00 66.75 131 VAL A C 1
ATOM 983 O O . VAL A 1 131 ? 13.724 -8.383 -14.154 1.00 66.75 131 VAL A O 1
ATOM 986 N N . VAL A 1 132 ? 13.961 -9.963 -15.750 1.00 78.31 132 VAL A N 1
ATOM 987 C CA . VAL A 1 132 ? 15.046 -9.305 -16.475 1.00 78.31 132 VAL A CA 1
ATOM 988 C C . VAL A 1 132 ? 14.461 -8.540 -17.650 1.00 78.31 132 VAL A C 1
ATOM 990 O O . VAL A 1 132 ? 13.760 -9.104 -18.492 1.00 78.31 132 VAL A O 1
ATOM 993 N N . TYR A 1 133 ? 14.792 -7.257 -17.739 1.00 81.50 133 TYR A N 1
ATOM 994 C CA . TYR A 1 133 ? 14.426 -6.396 -18.852 1.00 81.50 133 TYR A CA 1
ATOM 995 C C . TYR A 1 133 ? 15.636 -6.200 -19.760 1.00 81.50 133 TYR A C 1
ATOM 997 O O . TYR A 1 133 ? 16.679 -5.687 -19.348 1.00 81.50 133 TYR A O 1
ATOM 1005 N N . CYS A 1 134 ? 15.482 -6.594 -21.020 1.00 78.75 134 CYS A N 1
ATOM 1006 C CA . CYS A 1 134 ? 16.497 -6.448 -22.049 1.00 78.75 134 CYS A CA 1
ATOM 1007 C C . CYS A 1 134 ? 16.031 -5.445 -23.107 1.00 78.75 134 CYS A C 1
ATOM 1009 O O . CYS A 1 134 ? 14.856 -5.390 -23.476 1.00 78.75 134 CYS A O 1
ATOM 1011 N N . GLY A 1 135 ? 16.967 -4.693 -23.676 1.00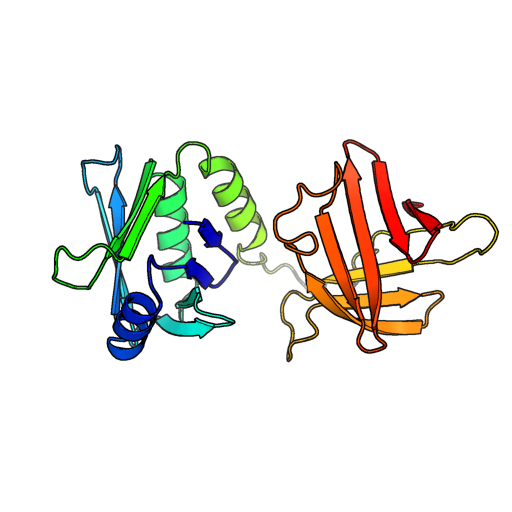 75.69 135 GLY A N 1
ATOM 1012 C CA . GLY A 1 135 ? 16.689 -3.852 -24.843 1.00 75.69 135 GLY A CA 1
ATOM 1013 C C . GLY A 1 135 ? 17.106 -2.411 -24.636 1.00 75.69 135 GLY A C 1
ATOM 1014 O O . GLY A 1 135 ? 18.174 -2.190 -24.074 1.00 75.69 135 GLY A O 1
ATOM 1015 N N . GLY A 1 136 ? 16.293 -1.474 -25.137 1.00 57.06 136 GLY A N 1
ATOM 1016 C CA . GLY A 1 136 ? 16.578 -0.039 -25.146 1.00 57.06 136 GLY A CA 1
ATOM 1017 C C . GLY A 1 136 ? 17.038 0.523 -26.498 1.00 57.06 136 GLY A C 1
ATOM 1018 O O . GLY A 1 136 ? 17.931 1.366 -26.558 1.00 57.06 136 GLY A O 1
ATOM 1019 N N . GLY A 1 137 ? 16.469 0.053 -27.615 1.00 59.78 137 GLY A N 1
ATOM 1020 C CA . GLY A 1 137 ? 16.796 0.572 -28.950 1.00 59.78 137 GLY A CA 1
ATOM 1021 C C . GLY A 1 137 ? 18.286 0.429 -29.306 1.00 59.78 137 GLY A C 1
ATOM 1022 O O . GLY A 1 137 ? 18.791 -0.685 -29.432 1.00 59.78 137 GLY A O 1
ATOM 1023 N N . GLY A 1 138 ? 18.988 1.555 -29.494 1.00 48.88 138 GLY A N 1
ATOM 1024 C CA . GLY A 1 138 ? 20.416 1.600 -29.849 1.00 48.88 138 GLY A CA 1
ATOM 1025 C C . GLY A 1 138 ? 21.387 1.280 -28.704 1.00 48.88 138 GLY A C 1
ATOM 1026 O O . GLY A 1 138 ? 22.581 1.120 -28.957 1.00 48.88 138 GLY A O 1
ATOM 1027 N N . ILE A 1 139 ? 20.904 1.168 -27.461 1.00 53.38 139 ILE A N 1
ATOM 1028 C CA . ILE A 1 139 ? 21.729 0.866 -26.288 1.00 53.38 139 ILE A CA 1
ATOM 1029 C C . ILE A 1 139 ? 21.246 -0.443 -25.677 1.00 53.38 139 ILE A C 1
ATOM 1031 O O . ILE A 1 139 ? 20.096 -0.544 -25.279 1.00 53.38 139 ILE A O 1
ATOM 1035 N N . LYS A 1 140 ? 22.126 -1.443 -25.585 1.00 68.31 140 LYS A N 1
ATOM 1036 C CA . LYS A 1 140 ? 21.809 -2.727 -24.950 1.00 68.31 140 LYS A CA 1
ATOM 1037 C C . LYS A 1 140 ? 22.108 -2.648 -23.457 1.00 68.31 140 LYS A C 1
ATOM 1039 O O . LYS A 1 140 ? 23.266 -2.464 -23.084 1.00 68.31 140 LYS A O 1
ATOM 1044 N N . ARG A 1 141 ? 21.082 -2.807 -22.620 1.00 76.06 141 ARG A N 1
ATOM 1045 C CA . ARG A 1 141 ? 21.240 -3.005 -21.172 1.00 76.06 141 ARG A CA 1
ATOM 1046 C C . ARG A 1 141 ? 20.444 -4.217 -20.708 1.00 76.06 141 ARG A C 1
ATOM 1048 O O . ARG A 1 141 ? 19.413 -4.539 -21.300 1.00 76.06 141 ARG A O 1
ATOM 1055 N N . GLN A 1 142 ? 20.949 -4.846 -19.657 1.00 78.44 142 GLN A N 1
ATOM 1056 C CA . GLN A 1 142 ? 20.218 -5.775 -18.811 1.00 78.44 142 GLN A CA 1
ATOM 1057 C C . GLN A 1 142 ? 19.827 -5.019 -17.546 1.00 78.44 142 GLN A C 1
ATOM 1059 O O . GLN A 1 142 ? 20.704 -4.468 -16.877 1.00 78.44 142 GLN A O 1
ATOM 1064 N N . ILE A 1 143 ? 18.531 -4.947 -17.264 1.00 84.69 143 ILE A N 1
ATOM 1065 C CA . ILE A 1 143 ? 17.996 -4.245 -16.101 1.00 84.69 143 ILE A CA 1
ATOM 1066 C C . ILE A 1 143 ? 17.190 -5.234 -15.275 1.00 84.69 143 ILE A C 1
ATOM 1068 O O . ILE A 1 143 ? 16.313 -5.920 -15.792 1.00 84.69 143 ILE A O 1
ATOM 1072 N N . GLU A 1 144 ? 17.483 -5.279 -13.988 1.00 86.19 144 GLU A N 1
ATOM 1073 C CA . GLU A 1 144 ? 16.772 -6.072 -12.995 1.00 86.19 144 GLU A CA 1
ATOM 1074 C C . GLU A 1 144 ? 16.371 -5.151 -11.854 1.00 86.19 144 GLU A C 1
ATOM 1076 O O . GLU A 1 144 ? 17.061 -4.171 -11.564 1.00 86.19 144 GLU A O 1
ATOM 1081 N N . PHE A 1 145 ? 15.272 -5.461 -11.181 1.00 86.88 145 PHE A N 1
ATOM 1082 C CA . PHE A 1 145 ? 14.950 -4.784 -9.939 1.00 86.88 145 PHE A CA 1
ATOM 1083 C C . PHE A 1 145 ? 14.376 -5.747 -8.914 1.00 86.88 145 PHE A C 1
ATOM 1085 O O . PHE A 1 145 ? 13.838 -6.807 -9.234 1.00 86.88 145 PHE A O 1
ATOM 1092 N N . THR A 1 146 ? 14.495 -5.361 -7.655 1.00 83.19 146 THR A N 1
ATOM 1093 C CA . THR A 1 146 ? 13.948 -6.101 -6.525 1.00 83.19 146 THR A CA 1
ATOM 1094 C C . THR A 1 146 ? 13.360 -5.105 -5.551 1.00 83.19 146 THR A C 1
ATOM 1096 O O . THR A 1 146 ? 14.040 -4.166 -5.147 1.00 83.19 146 THR A O 1
ATOM 1099 N N . ILE A 1 147 ? 12.103 -5.312 -5.176 1.00 78.38 147 ILE A N 1
ATOM 1100 C CA . ILE A 1 147 ? 11.474 -4.601 -4.066 1.00 78.38 147 ILE A CA 1
ATOM 1101 C C . ILE A 1 147 ? 11.752 -5.437 -2.817 1.00 78.38 147 ILE A C 1
ATOM 1103 O O . ILE A 1 147 ? 11.504 -6.641 -2.801 1.00 78.38 147 ILE A O 1
ATOM 1107 N N . LEU A 1 148 ? 12.361 -4.819 -1.814 1.00 73.62 148 LEU A N 1
ATOM 1108 C CA . LEU A 1 148 ? 12.781 -5.466 -0.583 1.00 73.62 148 LEU A CA 1
ATOM 1109 C C . LEU A 1 148 ? 11.580 -5.633 0.343 1.00 73.62 148 LEU A C 1
ATOM 1111 O O . LEU A 1 148 ? 10.901 -4.666 0.667 1.00 73.62 148 LEU A O 1
ATOM 1115 N N . GLU A 1 149 ? 11.370 -6.852 0.832 1.00 64.69 149 GLU A N 1
ATOM 1116 C CA . GLU A 1 149 ? 10.291 -7.143 1.785 1.00 64.69 149 GLU A CA 1
ATOM 1117 C C . GLU A 1 149 ? 10.508 -6.465 3.145 1.00 64.69 149 GLU A C 1
ATOM 1119 O O . GLU A 1 149 ? 9.553 -6.117 3.833 1.00 64.69 149 GLU A O 1
ATOM 1124 N N . LYS A 1 150 ? 11.773 -6.288 3.550 1.00 72.56 150 LYS A N 1
ATOM 1125 C CA . LYS A 1 150 ? 12.166 -5.681 4.830 1.00 72.56 150 LYS A CA 1
ATOM 1126 C C . LYS A 1 150 ? 13.281 -4.662 4.612 1.00 72.56 150 LYS A C 1
ATOM 1128 O O . LYS A 1 150 ? 14.454 -5.002 4.778 1.00 72.56 150 LYS A O 1
ATOM 1133 N N . PRO A 1 151 ? 12.950 -3.438 4.187 1.00 70.81 151 PRO A N 1
ATOM 1134 C CA . PRO A 1 151 ? 13.958 -2.414 3.995 1.00 70.81 151 PRO A CA 1
ATOM 1135 C C . PRO A 1 151 ? 14.403 -1.824 5.336 1.00 70.81 151 PRO A C 1
ATOM 1137 O O . PRO A 1 151 ? 13.589 -1.533 6.209 1.00 70.81 151 PRO A O 1
ATOM 1140 N N . GLU A 1 152 ? 15.714 -1.662 5.509 1.00 72.50 152 GLU A N 1
ATOM 1141 C CA . GLU A 1 152 ? 16.308 -1.071 6.720 1.00 72.50 152 GLU A CA 1
ATOM 1142 C C . GLU A 1 152 ? 16.215 0.464 6.731 1.00 72.50 152 GLU A C 1
ATOM 1144 O O . GLU A 1 152 ? 16.398 1.104 7.766 1.00 72.50 152 GLU A O 1
ATOM 1149 N N . ASP A 1 153 ? 15.950 1.065 5.572 1.00 82.25 153 ASP A N 1
ATOM 1150 C CA . ASP A 1 153 ? 15.831 2.501 5.377 1.00 82.25 153 ASP A CA 1
ATOM 1151 C C . ASP A 1 153 ? 14.810 2.821 4.269 1.00 82.25 153 ASP A C 1
ATOM 1153 O O . ASP A 1 153 ? 14.056 1.963 3.815 1.00 82.25 153 ASP A O 1
ATOM 1157 N N . LYS A 1 154 ? 14.770 4.084 3.834 1.00 78.06 154 LYS A N 1
ATOM 1158 C CA . LYS A 1 154 ? 13.864 4.550 2.774 1.00 78.06 154 LYS A CA 1
ATOM 1159 C C . LYS A 1 154 ? 14.076 3.860 1.420 1.00 78.06 154 LYS A C 1
ATOM 1161 O O . LYS A 1 154 ? 13.215 3.972 0.557 1.00 78.06 154 LYS A O 1
ATOM 1166 N N . TRP A 1 155 ? 15.217 3.204 1.208 1.00 86.69 155 TRP A N 1
ATOM 1167 C CA . TRP A 1 155 ? 15.548 2.533 -0.042 1.00 86.69 155 TRP A CA 1
ATOM 1168 C C . TRP A 1 155 ? 14.978 1.118 -0.040 1.00 86.69 155 TRP A C 1
ATOM 1170 O O . TRP A 1 155 ? 15.681 0.130 0.202 1.00 86.69 155 TRP A O 1
ATOM 1180 N N . ASP A 1 156 ? 13.688 1.041 -0.332 1.00 75.00 156 ASP A N 1
ATOM 1181 C CA . ASP A 1 156 ? 12.899 -0.186 -0.366 1.00 75.00 156 ASP A CA 1
ATOM 1182 C C . ASP A 1 156 ? 13.072 -1.021 -1.637 1.00 75.00 156 ASP A C 1
ATOM 1184 O O . ASP A 1 156 ? 12.451 -2.069 -1.777 1.00 75.00 156 ASP A O 1
ATOM 1188 N N . SER A 1 157 ? 13.930 -0.604 -2.564 1.00 82.12 157 SER A N 1
ATOM 1189 C CA . SER A 1 157 ? 14.216 -1.367 -3.770 1.00 82.12 157 SER A CA 1
ATOM 1190 C C . SER A 1 157 ? 15.681 -1.290 -4.188 1.00 82.12 157 SER A C 1
ATOM 1192 O O . SER A 1 157 ? 16.483 -0.476 -3.711 1.00 82.12 157 SER A O 1
ATOM 1194 N N . ARG A 1 158 ? 16.068 -2.222 -5.053 1.00 87.19 158 ARG A N 1
ATOM 1195 C CA . ARG A 1 158 ? 17.373 -2.290 -5.705 1.00 87.19 158 ARG A CA 1
ATOM 1196 C C . ARG A 1 158 ? 17.148 -2.357 -7.204 1.00 87.19 158 ARG A C 1
ATOM 1198 O O . ARG A 1 158 ? 16.290 -3.115 -7.644 1.00 87.19 158 ARG A O 1
ATOM 1205 N N . VAL A 1 159 ? 17.918 -1.589 -7.965 1.00 88.50 159 VAL A N 1
ATOM 1206 C CA . VAL A 1 159 ? 17.938 -1.646 -9.431 1.00 88.50 159 VAL A CA 1
ATOM 1207 C C . VAL A 1 159 ? 19.338 -2.044 -9.860 1.00 88.50 159 VAL A C 1
ATOM 1209 O O . VAL A 1 159 ? 20.299 -1.389 -9.471 1.00 88.50 159 VAL A O 1
ATOM 1212 N N . THR A 1 160 ? 19.462 -3.105 -10.647 1.00 83.75 160 THR A N 1
ATOM 1213 C CA . THR A 1 160 ? 20.736 -3.594 -11.175 1.00 83.75 160 THR A CA 1
ATOM 1214 C C . THR A 1 160 ? 20.786 -3.359 -12.677 1.00 83.75 160 THR A C 1
ATOM 1216 O O . THR A 1 160 ? 19.917 -3.829 -13.405 1.00 83.75 160 THR A O 1
ATOM 1219 N N . ILE A 1 161 ? 21.809 -2.651 -13.151 1.00 82.44 161 ILE A N 1
ATOM 1220 C CA . ILE A 1 161 ? 22.025 -2.335 -14.566 1.00 82.44 161 ILE A CA 1
ATOM 1221 C C . ILE A 1 161 ? 23.365 -2.928 -14.978 1.00 82.44 161 ILE A C 1
ATOM 1223 O O . ILE A 1 161 ? 24.407 -2.509 -14.484 1.00 82.44 161 ILE A O 1
ATOM 1227 N N . ASN A 1 162 ? 23.360 -3.901 -15.890 1.00 79.31 162 ASN A N 1
ATOM 1228 C CA . ASN A 1 162 ? 24.577 -4.586 -16.349 1.00 79.31 162 ASN A CA 1
ATOM 1229 C C . ASN A 1 162 ? 25.474 -5.097 -15.194 1.00 79.31 162 ASN A C 1
ATOM 1231 O O . ASN A 1 162 ? 26.698 -5.095 -15.308 1.00 79.31 162 ASN A O 1
ATOM 1235 N N . GLY A 1 163 ? 24.865 -5.519 -14.081 1.00 71.12 163 GLY A N 1
ATOM 1236 C CA . GLY A 1 163 ? 25.565 -6.003 -12.886 1.00 71.12 163 GLY A CA 1
ATOM 1237 C C . GLY A 1 163 ? 25.932 -4.933 -11.850 1.00 71.12 163 GLY A C 1
ATOM 1238 O O . GLY A 1 163 ? 26.407 -5.292 -10.775 1.00 71.12 163 GLY A O 1
ATOM 1239 N N . GLU A 1 164 ? 25.695 -3.647 -12.117 1.00 72.81 164 GLU A N 1
ATOM 1240 C CA . GLU A 1 164 ? 25.875 -2.567 -11.137 1.00 72.81 164 GLU A CA 1
ATOM 1241 C C . GLU A 1 164 ? 24.555 -2.271 -10.416 1.00 72.81 164 GLU A C 1
ATOM 1243 O O . GLU A 1 164 ? 23.558 -1.959 -11.063 1.00 72.81 164 GLU A O 1
ATOM 1248 N N . THR A 1 165 ? 24.539 -2.364 -9.082 1.00 82.69 165 THR A N 1
ATOM 1249 C CA . THR A 1 165 ? 23.323 -2.201 -8.268 1.00 82.69 165 THR A CA 1
ATOM 1250 C C . THR A 1 165 ? 23.262 -0.832 -7.598 1.00 82.69 165 THR A C 1
ATOM 1252 O O . THR A 1 165 ? 24.194 -0.421 -6.910 1.00 82.69 165 THR A O 1
ATOM 1255 N N . LEU A 1 166 ? 22.112 -0.177 -7.730 1.00 81.62 166 LEU A N 1
ATOM 1256 C CA . LEU A 1 166 ? 21.753 1.081 -7.088 1.00 81.62 166 LEU A CA 1
ATOM 1257 C C . LEU A 1 166 ? 20.632 0.861 -6.073 1.00 81.62 166 LEU A C 1
ATOM 1259 O O . LEU A 1 166 ? 19.758 0.005 -6.249 1.00 81.62 166 LEU A O 1
ATOM 1263 N N . ARG A 1 167 ? 20.636 1.669 -5.012 1.00 88.06 167 ARG A N 1
ATOM 1264 C CA . ARG A 1 167 ? 19.489 1.783 -4.109 1.00 88.06 167 ARG A CA 1
ATOM 1265 C C . ARG A 1 167 ? 18.402 2.632 -4.757 1.00 88.06 167 ARG A C 1
ATOM 1267 O O . ARG A 1 167 ? 18.707 3.672 -5.337 1.00 88.06 167 ARG A O 1
ATOM 1274 N N . ALA A 1 168 ? 17.151 2.212 -4.625 1.00 86.06 168 ALA A N 1
ATOM 1275 C CA . ALA A 1 168 ? 15.995 2.930 -5.139 1.00 86.06 168 ALA A CA 1
ATOM 1276 C C . ALA A 1 168 ? 14.842 2.927 -4.132 1.00 86.06 168 ALA A C 1
ATOM 1278 O O . ALA A 1 168 ? 14.820 2.118 -3.202 1.00 86.06 168 ALA A O 1
ATOM 1279 N N . MET A 1 169 ? 13.925 3.878 -4.295 1.00 82.62 169 MET A N 1
ATOM 1280 C CA . MET A 1 169 ? 12.656 3.938 -3.569 1.00 82.62 169 MET A CA 1
ATOM 1281 C C . MET A 1 169 ? 11.506 3.682 -4.540 1.00 82.62 169 MET A C 1
ATOM 1283 O O . MET A 1 169 ? 11.538 4.189 -5.663 1.00 82.62 169 MET A O 1
ATOM 1287 N N . THR A 1 170 ? 10.485 2.944 -4.124 1.00 79.38 170 THR A N 1
ATOM 1288 C CA . THR A 1 170 ? 9.282 2.737 -4.928 1.00 79.38 170 THR A CA 1
ATOM 1289 C C . THR A 1 170 ? 8.326 3.926 -4.824 1.00 79.38 170 THR A C 1
ATOM 1291 O O . THR A 1 170 ? 8.157 4.544 -3.774 1.00 79.38 170 THR A O 1
ATOM 1294 N N . ALA A 1 171 ? 7.681 4.269 -5.937 1.00 80.25 171 ALA A N 1
ATOM 1295 C CA . ALA A 1 171 ? 6.651 5.295 -6.008 1.00 80.25 171 ALA A CA 1
ATOM 1296 C C . ALA A 1 171 ? 5.485 4.815 -6.882 1.00 80.25 171 ALA A C 1
ATOM 1298 O O . ALA A 1 171 ? 5.569 4.771 -8.109 1.00 80.25 171 ALA A O 1
ATOM 1299 N N . TYR A 1 172 ? 4.366 4.485 -6.239 1.00 78.31 172 TYR A N 1
ATOM 1300 C CA . TYR A 1 172 ? 3.136 4.032 -6.905 1.00 78.31 172 TYR A CA 1
ATOM 1301 C C . TYR A 1 172 ? 2.249 5.194 -7.386 1.00 78.31 172 TYR A C 1
ATOM 1303 O O . TYR A 1 172 ? 1.396 5.014 -8.248 1.00 78.31 172 TYR A O 1
ATOM 1311 N N . SER A 1 173 ? 2.490 6.408 -6.881 1.00 79.06 173 SER A N 1
ATOM 1312 C CA . SER A 1 173 ? 1.738 7.629 -7.218 1.00 79.06 173 SER A CA 1
ATOM 1313 C C . SER A 1 173 ? 2.581 8.632 -8.017 1.00 79.06 173 SER A C 1
ATOM 1315 O O . SER A 1 173 ? 2.494 9.840 -7.801 1.00 79.06 173 SER A O 1
ATOM 1317 N N . TYR A 1 174 ? 3.417 8.139 -8.937 1.00 76.94 174 TYR A N 1
ATOM 1318 C CA . TYR A 1 174 ? 4.390 8.948 -9.688 1.00 76.94 174 TYR A CA 1
ATOM 1319 C C . TYR A 1 174 ? 3.748 10.081 -10.513 1.00 76.94 174 TYR A C 1
ATOM 1321 O O . TYR A 1 174 ? 4.263 11.195 -10.563 1.00 76.94 174 TYR A O 1
ATOM 1329 N N . PHE A 1 175 ? 2.575 9.834 -11.106 1.00 79.75 175 PHE A N 1
ATOM 1330 C CA . PHE A 1 175 ? 1.882 10.789 -11.985 1.00 79.75 175 PHE A CA 1
ATOM 1331 C C . PHE A 1 175 ? 1.006 11.817 -11.246 1.00 79.75 175 PHE A C 1
ATOM 1333 O O . PHE A 1 175 ? 0.378 12.680 -11.873 1.00 79.75 175 PHE A O 1
ATOM 1340 N N . GLY A 1 176 ? 0.957 11.759 -9.911 1.00 80.00 176 GLY A N 1
ATOM 1341 C CA . GLY A 1 176 ? 0.171 12.674 -9.089 1.00 80.00 176 GLY A CA 1
ATOM 1342 C C . GLY A 1 176 ? -1.320 12.661 -9.448 1.00 80.00 176 GLY A C 1
ATOM 1343 O O . GLY A 1 176 ? -2.008 11.672 -9.227 1.00 80.00 176 GLY A O 1
ATOM 1344 N N . LYS A 1 177 ? -1.832 13.786 -9.971 1.00 76.50 177 LYS A N 1
ATOM 1345 C CA . LYS A 1 177 ? -3.249 13.953 -10.364 1.00 76.50 177 LYS A CA 1
ATOM 1346 C C . LYS A 1 177 ? -3.553 13.528 -11.804 1.00 76.50 177 LYS A C 1
ATOM 1348 O O . LYS A 1 177 ? -4.704 13.628 -12.224 1.00 76.50 177 LYS A O 1
ATOM 1353 N N . SER A 1 178 ? -2.538 13.131 -12.565 1.00 79.38 178 SER A N 1
ATOM 1354 C CA . SER A 1 178 ? -2.721 12.661 -13.936 1.00 79.38 178 SER A CA 1
ATOM 1355 C C . SER A 1 178 ? -3.030 11.171 -13.926 1.00 79.38 178 SER A C 1
ATOM 1357 O O . SER A 1 178 ? -2.489 10.431 -13.105 1.00 79.38 178 SER A O 1
ATOM 1359 N N . GLU A 1 179 ? -3.890 10.734 -14.842 1.00 83.12 179 GLU A N 1
ATOM 1360 C CA . GLU A 1 179 ? -4.135 9.309 -15.045 1.00 83.12 179 GLU A CA 1
ATOM 1361 C C . GLU A 1 179 ? -2.815 8.630 -15.460 1.00 83.12 179 GLU A C 1
ATOM 1363 O O . GLU A 1 179 ? -2.175 9.097 -16.411 1.00 83.12 179 GLU A O 1
ATOM 1368 N N . PRO A 1 180 ? -2.362 7.584 -14.741 1.00 84.19 180 PRO A N 1
ATOM 1369 C CA . PRO A 1 180 ? -1.155 6.862 -15.113 1.00 84.19 180 PRO A CA 1
ATOM 1370 C C . PRO A 1 180 ? -1.312 6.253 -16.510 1.00 84.19 180 PRO A C 1
ATOM 1372 O O . PRO A 1 180 ? -2.414 5.819 -16.863 1.00 84.19 180 PRO A O 1
ATOM 1375 N N . PRO A 1 181 ? -0.232 6.152 -17.303 1.00 88.31 181 PRO A N 1
ATOM 1376 C CA . PRO A 1 181 ? -0.287 5.411 -18.548 1.00 88.31 181 PRO A CA 1
ATOM 1377 C C . PRO A 1 181 ? -0.729 3.970 -18.285 1.00 88.31 181 PRO A C 1
ATOM 1379 O O . PRO A 1 181 ? -0.441 3.378 -17.239 1.00 88.31 181 PRO A O 1
ATOM 1382 N N . ARG A 1 182 ? -1.445 3.405 -19.256 1.00 88.50 182 ARG A N 1
ATOM 1383 C CA . ARG A 1 182 ? -1.972 2.048 -19.159 1.00 88.50 182 ARG A CA 1
ATOM 1384 C C . ARG A 1 182 ? -0.855 1.058 -18.824 1.00 88.50 182 ARG A C 1
ATOM 1386 O O . ARG A 1 182 ? 0.199 1.061 -19.451 1.00 88.50 182 ARG A O 1
ATOM 1393 N N . GLY A 1 183 ? -1.135 0.202 -17.849 1.00 85.44 183 GLY A N 1
ATOM 1394 C CA . GLY A 1 183 ? -0.209 -0.825 -17.395 1.00 85.44 183 GLY A CA 1
ATOM 1395 C C . GLY A 1 183 ? 0.832 -0.334 -16.395 1.00 85.44 183 GLY A C 1
ATOM 1396 O O . GLY A 1 183 ? 1.636 -1.147 -15.972 1.00 85.44 183 GLY A O 1
ATOM 1397 N N . PHE A 1 184 ? 0.849 0.938 -15.981 1.00 89.25 184 PHE A N 1
ATOM 1398 C CA . PHE A 1 184 ? 1.802 1.399 -14.967 1.00 89.25 184 PHE A CA 1
ATOM 1399 C C . PHE A 1 184 ? 1.654 0.619 -13.653 1.00 89.25 184 PHE A C 1
ATOM 1401 O O . PHE A 1 184 ? 0.551 0.474 -13.125 1.00 89.25 184 PHE A O 1
ATOM 1408 N N . VAL A 1 185 ? 2.783 0.143 -13.128 1.00 86.69 185 VAL A N 1
ATOM 1409 C CA . VAL A 1 185 ? 2.864 -0.633 -11.886 1.00 86.69 185 VAL A CA 1
ATOM 1410 C C . VAL A 1 185 ? 3.543 0.181 -10.794 1.00 86.69 185 VAL A C 1
ATOM 1412 O O . VAL A 1 185 ? 2.974 0.356 -9.720 1.00 86.69 185 VAL A O 1
ATOM 1415 N N . VAL A 1 186 ? 4.766 0.654 -11.045 1.00 86.62 186 VAL A N 1
ATOM 1416 C CA . VAL A 1 186 ? 5.594 1.323 -10.034 1.00 86.62 186 VAL A CA 1
ATOM 1417 C C . VAL A 1 186 ? 6.700 2.144 -10.692 1.00 86.62 186 VAL A C 1
ATOM 1419 O O . VAL A 1 186 ? 7.237 1.753 -11.728 1.00 86.62 186 VAL A O 1
ATOM 1422 N N . ALA A 1 187 ? 7.064 3.270 -10.082 1.00 85.88 187 ALA A N 1
ATOM 1423 C CA . ALA A 1 187 ? 8.284 3.997 -10.405 1.00 85.88 187 ALA A CA 1
ATOM 1424 C C . ALA A 1 187 ? 9.394 3.651 -9.401 1.00 85.88 187 ALA A C 1
ATOM 1426 O O . ALA A 1 187 ? 9.133 3.570 -8.203 1.00 85.88 187 ALA A O 1
ATOM 1427 N N . LEU A 1 188 ? 10.625 3.462 -9.873 1.00 90.69 188 LEU A N 1
ATOM 1428 C CA . LEU A 1 188 ? 11.810 3.224 -9.048 1.00 90.69 188 LEU A CA 1
ATOM 1429 C C . LEU A 1 188 ? 12.689 4.472 -9.108 1.00 90.69 188 LEU A C 1
ATOM 1431 O O . LEU A 1 188 ? 13.198 4.828 -10.172 1.00 90.69 188 LEU A O 1
ATOM 1435 N N . LEU A 1 189 ? 12.832 5.145 -7.970 1.00 89.56 189 LEU A N 1
ATOM 1436 C CA . LEU A 1 189 ? 13.563 6.400 -7.817 1.00 89.56 189 LEU A CA 1
ATOM 1437 C C . LEU A 1 189 ? 14.926 6.109 -7.192 1.00 89.56 189 LEU A C 1
ATOM 1439 O O . LEU A 1 189 ? 15.038 5.940 -5.975 1.00 89.56 189 LEU A O 1
ATOM 1443 N N . CYS A 1 190 ? 15.956 6.005 -8.025 1.00 86.25 190 CYS A N 1
ATOM 1444 C CA . CYS A 1 190 ? 17.307 5.666 -7.597 1.00 86.25 190 CYS A CA 1
ATOM 1445 C C . CYS A 1 190 ? 17.983 6.807 -6.827 1.00 86.25 190 CYS A C 1
ATOM 1447 O O . CYS A 1 190 ? 17.686 7.992 -7.003 1.00 86.25 190 CYS A O 1
ATOM 1449 N N . GLU A 1 191 ? 18.951 6.453 -5.984 1.00 84.25 191 GLU A N 1
ATOM 1450 C CA . GLU A 1 191 ? 19.711 7.410 -5.172 1.00 84.25 191 GLU A CA 1
ATOM 1451 C C . GLU A 1 191 ? 20.531 8.420 -5.984 1.00 84.25 191 GLU A C 1
ATOM 1453 O O . GLU A 1 191 ? 20.801 9.528 -5.516 1.00 84.25 191 GLU A O 1
ATOM 1458 N N . ASP A 1 192 ? 20.882 8.067 -7.219 1.00 83.62 192 ASP A N 1
ATOM 1459 C CA . ASP A 1 192 ? 21.577 8.920 -8.182 1.00 83.62 192 ASP A CA 1
ATOM 1460 C C . ASP A 1 192 ? 20.632 9.835 -8.983 1.00 83.62 192 ASP A C 1
ATOM 1462 O O . ASP A 1 192 ? 21.100 10.644 -9.792 1.00 83.62 192 ASP A O 1
ATOM 1466 N N . ARG A 1 193 ? 19.325 9.779 -8.686 1.00 81.56 193 ARG A N 1
ATOM 1467 C CA . ARG A 1 193 ? 18.221 10.450 -9.391 1.00 81.56 193 ARG A CA 1
ATOM 1468 C C . ARG A 1 193 ? 17.846 9.810 -10.730 1.00 81.56 193 ARG A C 1
ATOM 1470 O O . ARG A 1 193 ? 17.125 10.443 -11.497 1.00 81.56 193 ARG A O 1
ATOM 1477 N N . ALA A 1 194 ? 18.306 8.594 -11.028 1.00 81.62 194 ALA A N 1
ATOM 1478 C CA . ALA A 1 194 ? 17.738 7.820 -12.125 1.00 81.62 194 ALA A CA 1
ATOM 1479 C C . ALA A 1 194 ? 16.302 7.383 -11.790 1.00 81.62 194 ALA A C 1
ATOM 1481 O O . ALA A 1 194 ? 15.973 7.096 -10.639 1.00 81.62 194 ALA A O 1
ATOM 1482 N N . GLU A 1 195 ? 15.450 7.330 -12.808 1.00 89.56 195 GLU A N 1
ATOM 1483 C CA . GLU A 1 195 ? 14.032 7.004 -12.672 1.00 89.56 195 GLU A CA 1
ATOM 1484 C C . GLU A 1 195 ? 13.674 5.889 -13.652 1.00 89.56 195 GLU A C 1
ATOM 1486 O O . GLU A 1 195 ? 13.986 5.977 -14.842 1.00 89.56 195 GLU A O 1
ATOM 1491 N N . PHE A 1 196 ? 13.019 4.845 -13.150 1.00 91.19 196 PHE A N 1
ATOM 1492 C CA . PHE A 1 196 ? 12.545 3.717 -13.950 1.00 91.19 196 PHE A CA 1
ATOM 1493 C C . PHE A 1 196 ? 11.041 3.597 -13.778 1.00 91.19 196 PHE A C 1
ATOM 1495 O O . PHE A 1 196 ? 10.560 3.614 -12.649 1.00 91.19 196 PHE A O 1
ATOM 1502 N N . LEU A 1 197 ? 10.299 3.439 -14.867 1.00 91.38 197 LEU A N 1
ATOM 1503 C CA . LEU A 1 197 ? 8.859 3.199 -14.815 1.00 91.38 197 LEU A CA 1
ATOM 1504 C C . LEU A 1 197 ? 8.591 1.758 -15.234 1.00 91.38 197 LEU A C 1
ATOM 1506 O O . LEU A 1 197 ? 8.985 1.342 -16.320 1.00 91.38 197 LEU A O 1
ATOM 1510 N N . VAL A 1 198 ? 7.955 0.987 -14.361 1.00 88.62 198 VAL A N 1
ATOM 1511 C CA . VAL A 1 198 ? 7.640 -0.423 -14.592 1.00 88.62 198 VAL A CA 1
ATOM 1512 C C . VAL A 1 198 ? 6.191 -0.542 -15.022 1.00 88.62 198 VAL A C 1
ATOM 1514 O O . VAL A 1 198 ? 5.301 0.048 -14.402 1.00 88.62 198 VAL A O 1
ATOM 1517 N N . PHE A 1 199 ? 5.958 -1.348 -16.050 1.00 90.31 199 PHE A N 1
ATOM 1518 C CA . PHE A 1 199 ? 4.648 -1.561 -16.628 1.00 90.31 199 PHE A CA 1
ATOM 1519 C C . PHE A 1 199 ? 4.345 -3.041 -16.851 1.00 90.31 199 PHE A C 1
ATOM 1521 O O . PHE A 1 199 ? 5.231 -3.847 -17.146 1.00 90.31 199 PHE A O 1
ATOM 1528 N N . LYS A 1 200 ? 3.059 -3.367 -16.751 1.00 86.38 200 LYS A N 1
ATOM 1529 C CA . LYS A 1 200 ? 2.471 -4.665 -17.032 1.00 86.38 200 LYS A CA 1
ATOM 1530 C C . LYS A 1 200 ? 1.077 -4.496 -17.626 1.00 86.38 200 LYS A C 1
ATOM 1532 O O . LYS A 1 200 ? 0.184 -3.949 -16.979 1.00 86.38 200 LYS A O 1
ATOM 1537 N N . ASP A 1 201 ? 0.870 -5.014 -18.830 1.00 88.69 201 ASP A N 1
ATOM 1538 C CA . ASP A 1 201 ? -0.436 -5.045 -19.493 1.00 88.69 201 ASP A CA 1
ATOM 1539 C C . ASP A 1 201 ? -0.645 -6.399 -20.180 1.00 88.69 201 ASP A C 1
ATOM 1541 O O . ASP A 1 201 ? -0.004 -6.725 -21.178 1.00 88.69 201 ASP A O 1
ATOM 1545 N N . GLY A 1 202 ? -1.536 -7.220 -19.619 1.00 89.19 202 GLY A N 1
ATOM 1546 C CA . GLY A 1 202 ? -1.731 -8.598 -20.072 1.00 89.19 202 GLY A CA 1
ATOM 1547 C C . GLY A 1 202 ? -0.456 -9.436 -19.928 1.00 89.19 202 GLY A C 1
ATOM 1548 O O . GLY A 1 202 ? 0.047 -9.608 -18.817 1.00 89.19 202 GLY A O 1
ATOM 1549 N N . ASP A 1 203 ? 0.037 -9.948 -21.057 1.00 85.00 203 ASP A N 1
ATOM 1550 C CA . ASP A 1 203 ? 1.262 -10.754 -21.153 1.00 85.00 203 ASP A CA 1
ATOM 1551 C C . ASP A 1 203 ? 2.519 -9.907 -21.452 1.00 85.00 203 ASP A C 1
ATOM 1553 O O . ASP A 1 203 ? 3.616 -10.453 -21.584 1.00 85.00 203 ASP A O 1
ATOM 1557 N N . GLU A 1 204 ? 2.383 -8.581 -21.587 1.00 85.88 204 GLU A N 1
ATOM 1558 C CA . GLU A 1 204 ? 3.510 -7.676 -21.823 1.00 85.88 204 GLU A CA 1
ATOM 1559 C C . GLU A 1 204 ? 3.999 -7.048 -20.510 1.00 85.88 204 GLU A C 1
ATOM 1561 O O . GLU A 1 204 ? 3.289 -6.267 -19.879 1.00 85.88 204 GLU A O 1
ATOM 1566 N N . ASP A 1 205 ? 5.248 -7.349 -20.144 1.00 88.62 205 ASP A N 1
ATOM 1567 C CA . ASP A 1 205 ? 5.998 -6.689 -19.071 1.00 88.62 205 ASP A CA 1
ATOM 1568 C C . ASP A 1 205 ? 7.097 -5.814 -19.711 1.00 88.62 205 ASP A C 1
ATOM 1570 O O . ASP A 1 205 ? 7.920 -6.299 -20.506 1.00 88.62 205 ASP A O 1
ATOM 1574 N N . TRP A 1 206 ? 7.142 -4.522 -19.377 1.00 91.81 206 TRP A N 1
ATOM 1575 C CA . TRP A 1 206 ? 8.203 -3.627 -19.844 1.00 91.81 206 TRP A CA 1
ATOM 1576 C C . TRP A 1 206 ? 8.616 -2.600 -18.797 1.00 91.81 206 TRP A C 1
ATOM 1578 O O . TRP A 1 206 ? 7.920 -2.334 -17.822 1.00 91.81 206 TRP A O 1
ATOM 1588 N N . LEU A 1 207 ? 9.789 -2.025 -19.021 1.00 92.56 207 LEU A N 1
ATOM 1589 C CA . LEU A 1 207 ? 10.380 -0.989 -18.199 1.00 92.56 207 LEU A CA 1
ATOM 1590 C C . LEU A 1 207 ? 10.791 0.180 -19.097 1.00 92.56 207 LEU A C 1
ATOM 1592 O O . LEU A 1 207 ? 11.351 -0.026 -20.176 1.00 92.56 207 LEU A O 1
ATOM 1596 N N . GLU A 1 208 ? 10.535 1.406 -18.658 1.00 91.12 208 GLU A N 1
ATOM 1597 C CA . GLU A 1 208 ? 11.012 2.628 -19.305 1.00 91.12 208 GLU A CA 1
ATOM 1598 C C . GLU A 1 208 ? 12.129 3.261 -18.478 1.00 91.12 208 GLU A C 1
ATOM 1600 O O . GLU A 1 208 ? 12.011 3.409 -17.261 1.00 91.12 208 GLU A O 1
ATOM 1605 N N . PHE A 1 209 ? 13.223 3.620 -19.150 1.00 87.62 209 PHE A N 1
ATOM 1606 C CA . PHE A 1 209 ? 14.359 4.326 -18.561 1.00 87.62 209 PHE A CA 1
ATOM 1607 C C . PHE A 1 209 ? 14.922 5.333 -19.570 1.00 87.62 209 PHE A C 1
ATOM 1609 O O . PHE A 1 209 ? 15.481 4.952 -20.607 1.00 87.62 209 PHE A O 1
ATOM 1616 N N . GLY A 1 210 ? 14.768 6.625 -19.263 1.00 81.44 210 GLY A N 1
ATOM 1617 C CA . GLY A 1 210 ? 14.980 7.704 -20.232 1.00 81.44 210 GLY A CA 1
ATOM 1618 C C . GLY A 1 210 ? 14.027 7.566 -21.426 1.00 81.44 210 GLY A C 1
ATOM 1619 O O . GLY A 1 210 ? 12.870 7.204 -21.256 1.00 81.44 210 GLY A O 1
ATOM 1620 N N . ASP A 1 211 ? 14.530 7.776 -22.643 1.00 80.25 211 ASP A N 1
ATOM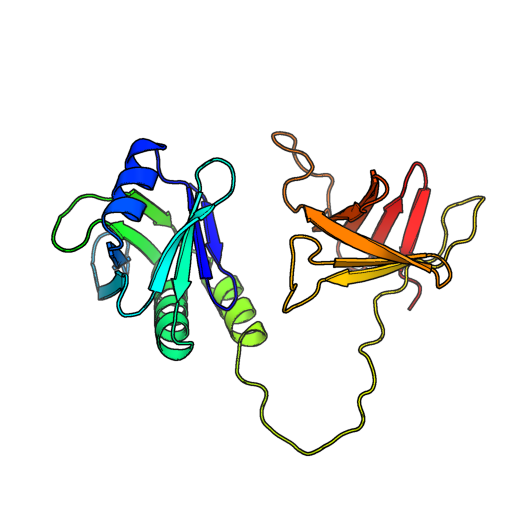 1621 C CA . ASP A 1 211 ? 13.737 7.670 -23.883 1.00 80.25 211 ASP A CA 1
ATOM 1622 C C . ASP A 1 211 ? 13.582 6.224 -24.404 1.00 80.25 211 ASP A C 1
ATOM 1624 O O . ASP A 1 211 ? 13.239 6.001 -25.568 1.00 80.25 211 ASP A O 1
ATOM 1628 N N . TYR A 1 212 ? 13.910 5.220 -23.585 1.00 82.56 212 TYR A N 1
ATOM 1629 C CA . TYR A 1 212 ? 14.055 3.835 -24.024 1.00 82.56 212 TYR A CA 1
ATOM 1630 C C . TYR A 1 212 ? 13.136 2.873 -23.275 1.00 82.56 212 TYR A C 1
ATOM 1632 O O . TYR A 1 212 ? 13.069 2.879 -22.047 1.00 82.56 212 TYR A O 1
ATOM 1640 N N . THR A 1 213 ? 12.525 1.964 -24.037 1.00 87.88 213 THR A N 1
ATOM 1641 C CA . THR A 1 213 ? 11.726 0.842 -23.531 1.00 87.88 213 THR A CA 1
ATOM 1642 C C . THR A 1 213 ? 12.534 -0.459 -23.545 1.00 87.88 213 THR A C 1
ATOM 1644 O O . THR A 1 213 ? 13.161 -0.817 -24.550 1.00 87.88 213 THR A O 1
ATOM 1647 N N . TYR A 1 214 ? 12.475 -1.195 -22.441 1.00 86.62 214 TYR A N 1
ATOM 1648 C CA . TYR A 1 214 ? 13.125 -2.483 -22.215 1.00 86.62 214 TYR A CA 1
ATOM 1649 C C . TYR A 1 214 ? 12.036 -3.518 -21.958 1.00 86.62 214 TYR A C 1
ATOM 1651 O O . TYR A 1 214 ? 11.178 -3.313 -21.106 1.00 86.62 214 TYR A O 1
ATOM 1659 N N . ARG A 1 215 ? 12.037 -4.622 -22.704 1.00 88.25 215 ARG A N 1
ATOM 1660 C CA . ARG A 1 215 ? 11.015 -5.667 -22.566 1.00 88.25 215 ARG A CA 1
ATOM 1661 C C . ARG A 1 215 ? 11.557 -6.811 -21.731 1.00 88.25 215 ARG A C 1
ATOM 1663 O O . ARG A 1 215 ? 12.755 -7.099 -21.790 1.00 88.25 215 ARG A O 1
ATOM 1670 N N . LYS A 1 216 ? 10.673 -7.472 -20.989 1.00 85.88 216 LYS A N 1
ATOM 1671 C CA . LYS A 1 216 ? 11.016 -8.712 -20.301 1.00 85.88 216 LYS A CA 1
ATOM 1672 C C . LYS A 1 216 ? 11.594 -9.737 -21.282 1.00 85.88 216 LYS A C 1
ATOM 1674 O O . LYS A 1 216 ? 11.076 -9.899 -22.388 1.00 85.88 216 LYS A O 1
ATOM 1679 N N . CYS A 1 217 ? 12.687 -10.381 -20.890 1.00 80.38 217 CYS A N 1
ATOM 1680 C CA . CYS A 1 217 ? 13.444 -11.309 -21.735 1.00 80.38 217 CYS A CA 1
ATOM 1681 C C . CYS A 1 217 ? 13.696 -12.684 -21.098 1.00 80.38 217 CYS A C 1
ATOM 1683 O O . CYS A 1 217 ? 14.407 -13.488 -21.704 1.00 80.38 217 CYS A O 1
ATOM 1685 N N . ASN A 1 218 ? 13.109 -12.959 -19.927 1.00 73.31 218 ASN A N 1
ATOM 1686 C CA . ASN A 1 218 ? 13.090 -14.267 -19.267 1.00 73.31 218 ASN A CA 1
ATOM 1687 C C . ASN A 1 218 ? 11.671 -14.732 -18.923 1.00 73.31 218 ASN A C 1
ATOM 1689 O O . ASN A 1 218 ? 10.759 -13.877 -18.830 1.00 73.31 218 ASN A O 1
#

pLDDT: mean 78.86, std 14.2, range [25.72, 93.69]

Sequence (218 aa):
MTLELQCDRMRFAPAGYEDAQDIERKQGLSIRFMKDGATEVGAFQAGGDNAEIRIVDNYPVEIVFSDEADYGFVLDQIGKNAVLNLAMIDQDVSYGIFDLTGSGAAIRSLRTACGPSAVSAPARIEAPEGVVYCGGGGIKRQIEFTILEKPEDKWDSRVTINGETLRAMTAYSYFGKSEPPRGFVVALLCEDRAEFLVFKDGDEDWLEFGDYTYRKCN

Foldseek 3Di:
DDWADALFKIKDAFPDLVLLVVCQVVQWKKWFFAAALPDTPDIDIGGPVFWHWDQDDPGMIMTGGPDNVSVVVSLVSLLRHQKIFIAGPPDPGTRDIDGSVVVNVVSVVNCVVNDDDDDDDPPDDDDPPFQWWFDFDPDTKTKGKDQAPDDPDQQRMWIAINRRIFGWHWDQCVVPPDDDPAFWDIWTQTPVRWIKTWGDDPPWTWIDTPPTITTGDD

Secondary structure (DSSP, 8-state):
--EEE-SSEEEE--SSHHHHHHHHHHTEEEEEEESSSS-EEEEEEEETTTEEEEE-SSSPEEEEES-HHHHHHHHHHHTT-SEEEEE-TTS--EEEEEE-TTTHHHHHHHHHHHS----------PPP-PPEEEE-TTS-EEEEEEE-SS-SSS--EEEEETTEEEEEEEETTTTTTSPPPTTEEEEEEETTS-EEEEEEETTEEEEEETTEEEEE--

Radius of gyration: 20.27 Å; chains: 1; bounding box: 51×46×54 Å